Protein AF-A0AA39FEH6-F1 (afdb_monomer_lite)

Sequence (245 aa):
MMQEIKAVQLEDALMEGEGEMEVSDSEDEPQRKKSRSQADVDGENDRVQSLKEESDSLKCQLEAYKNEVDLLKSETKVEIDTKDKQIKMLQQKLKGIQEQLIQSQKQQAQDDQKIKELMIKLNTTKMEEPLMENEVITLDKDDDVNEEPRIPRTLNATSGYIQVTQKDAKLIGLIATFLHIHPFGASVDYVWSYLQKMEPGIRPNEVEALMQRFPQVFKQELSGIGANMERRWQFSGFNIYRTTH

pLDDT: mean 77.28, std 22.62, range [32.81, 98.5]

Foldseek 3Di:
DDDDDDDDDDPVVPPPDDDDDDDDDDDDDDDDPDPCPPVNVVVVVVVVVVVVVVVVVVVVVVVVVVVVVVVVVVVVVVVVVVVVVVVVVVVVVVVVVVVVVVVVVVVVVVVVVVVVVVVVVVVVVVVPDDDDDDDDDDDDDDDDDDDDDDDDPPPPPDPDPDDQDPVLVVLLVLLLVVQVVPPPAADLVVSVVSVCVVDPPDDSVNSVVSLVSCCQQKPWDFDDDDPPTDTGIHGRVPVPPPPDD

Radius of gyration: 41.16 Å; chains: 1; bounding box: 118×37×114 Å

Structure (mmCIF, N/CA/C/O backbone):
data_AF-A0AA39FEH6-F1
#
_entry.id   AF-A0AA39FEH6-F1
#
loop_
_atom_site.group_PDB
_atom_site.id
_atom_site.type_symbol
_atom_site.label_atom_id
_atom_site.label_alt_id
_atom_site.label_comp_id
_atom_site.label_asym_id
_atom_site.label_entity_id
_atom_site.label_seq_id
_atom_site.pdbx_PDB_ins_code
_atom_site.Cartn_x
_atom_site.Cartn_y
_atom_site.Cartn_z
_atom_site.occupancy
_atom_site.B_iso_or_equiv
_atom_site.auth_seq_id
_atom_site.auth_comp_id
_atom_site.auth_asym_id
_atom_site.auth_atom_id
_atom_site.pdbx_PDB_model_num
ATOM 1 N N . MET A 1 1 ? 28.177 -7.874 22.543 1.00 42.34 1 MET A N 1
ATOM 2 C CA . MET A 1 1 ? 28.988 -8.757 21.684 1.00 42.34 1 MET A CA 1
ATOM 3 C C . MET A 1 1 ? 28.064 -9.353 20.629 1.00 42.34 1 MET A C 1
ATOM 5 O O . MET A 1 1 ? 27.387 -10.319 20.929 1.00 42.34 1 MET A O 1
ATOM 9 N N . MET A 1 2 ? 27.959 -8.723 19.459 1.00 37.62 2 MET A N 1
ATOM 10 C CA . MET A 1 2 ? 27.650 -9.370 18.177 1.00 37.62 2 MET A CA 1
ATOM 11 C C . MET A 1 2 ? 28.072 -8.400 17.070 1.00 37.62 2 MET A C 1
ATOM 13 O O . MET A 1 2 ? 27.860 -7.197 17.185 1.00 37.62 2 MET A O 1
ATOM 17 N N . GLN A 1 3 ? 28.812 -8.945 16.111 1.00 41.22 3 GLN A N 1
ATOM 18 C CA . GLN A 1 3 ? 29.645 -8.263 15.127 1.00 41.22 3 GLN A CA 1
ATOM 19 C C . GLN A 1 3 ? 28.806 -7.706 13.972 1.00 41.22 3 GLN A C 1
ATOM 21 O O . GLN A 1 3 ? 27.978 -8.420 13.413 1.00 41.22 3 GLN A O 1
ATOM 26 N N . GLU A 1 4 ? 29.062 -6.456 13.587 1.00 48.94 4 GLU A N 1
ATOM 27 C CA . GLU A 1 4 ? 28.616 -5.901 12.307 1.00 48.94 4 GLU A CA 1
ATOM 28 C C . GLU A 1 4 ? 29.529 -6.415 11.186 1.00 48.94 4 GLU A C 1
ATOM 30 O O . GLU A 1 4 ? 30.759 -6.340 11.261 1.00 48.94 4 GLU A O 1
ATOM 35 N N . ILE A 1 5 ? 28.911 -6.978 10.150 1.00 50.97 5 ILE A N 1
ATOM 36 C CA . ILE A 1 5 ? 29.571 -7.526 8.967 1.00 50.97 5 ILE A CA 1
ATOM 37 C C . ILE A 1 5 ? 29.994 -6.355 8.068 1.00 50.97 5 ILE A C 1
ATOM 39 O O . ILE A 1 5 ? 29.156 -5.649 7.512 1.00 50.97 5 ILE A O 1
ATOM 43 N N . LYS A 1 6 ? 31.308 -6.151 7.919 1.00 52.19 6 LYS A N 1
ATOM 44 C CA . LYS A 1 6 ? 31.906 -5.261 6.912 1.00 52.19 6 LYS A CA 1
ATOM 45 C C . LYS A 1 6 ? 31.685 -5.851 5.517 1.00 52.19 6 LYS A C 1
ATOM 47 O O . LYS A 1 6 ? 32.330 -6.831 5.164 1.00 52.19 6 LYS A O 1
ATOM 52 N N . ALA A 1 7 ? 30.836 -5.218 4.717 1.00 51.94 7 ALA A N 1
ATOM 53 C CA . ALA A 1 7 ? 30.647 -5.531 3.302 1.00 51.94 7 ALA A CA 1
ATOM 54 C C . ALA A 1 7 ? 30.985 -4.308 2.427 1.00 51.94 7 ALA A C 1
ATOM 56 O O . ALA A 1 7 ? 30.113 -3.784 1.754 1.00 51.94 7 ALA A O 1
ATOM 57 N N . VAL A 1 8 ? 32.228 -3.803 2.489 1.00 51.81 8 VAL A N 1
ATOM 58 C CA . VAL A 1 8 ? 32.728 -2.696 1.629 1.00 51.81 8 VAL A CA 1
ATOM 59 C C . VAL A 1 8 ? 34.233 -2.871 1.347 1.00 51.81 8 VAL A C 1
ATOM 61 O O . VAL A 1 8 ? 35.013 -1.968 1.602 1.00 51.81 8 VAL A O 1
ATOM 64 N N . GLN A 1 9 ? 34.697 -4.055 0.924 1.00 47.41 9 GLN A N 1
ATOM 65 C CA . GLN A 1 9 ? 36.115 -4.258 0.531 1.00 47.41 9 GLN A CA 1
ATOM 66 C C . GLN A 1 9 ? 36.311 -5.330 -0.562 1.00 47.41 9 GLN A C 1
ATOM 68 O O . GLN A 1 9 ? 37.357 -5.969 -0.601 1.00 47.41 9 GLN A O 1
ATOM 73 N N . LEU A 1 10 ? 35.319 -5.575 -1.426 1.00 48.94 10 LEU A N 1
ATOM 74 C CA . LEU A 1 10 ? 35.451 -6.584 -2.495 1.00 48.94 10 LEU A CA 1
ATOM 75 C C . LEU A 1 10 ? 35.390 -6.006 -3.919 1.00 48.94 10 LEU A C 1
ATOM 77 O O . LEU A 1 10 ? 35.585 -6.748 -4.871 1.00 48.94 10 LEU A O 1
ATOM 81 N N . GLU A 1 11 ? 35.145 -4.704 -4.078 1.00 52.06 11 GLU A N 1
ATOM 82 C CA . GLU A 1 11 ? 34.997 -4.096 -5.410 1.00 52.06 11 GLU A CA 1
ATOM 83 C C . GLU A 1 11 ? 36.331 -3.573 -5.980 1.00 52.06 11 GLU A C 1
ATOM 85 O O . GLU A 1 11 ? 36.554 -3.663 -7.182 1.00 52.06 11 GLU A O 1
ATOM 90 N N . ASP A 1 12 ? 37.282 -3.166 -5.127 1.00 50.69 12 ASP A N 1
ATOM 91 C CA . ASP A 1 12 ? 38.590 -2.643 -5.570 1.00 50.69 12 ASP A CA 1
ATOM 92 C C . ASP A 1 12 ? 39.582 -3.724 -6.050 1.00 50.69 12 ASP A C 1
ATOM 94 O O . ASP A 1 12 ? 40.571 -3.403 -6.701 1.00 50.69 12 ASP A O 1
ATOM 98 N N . ALA A 1 13 ? 39.343 -5.010 -5.767 1.00 51.97 13 ALA A N 1
ATOM 99 C CA . ALA A 1 13 ? 40.281 -6.088 -6.114 1.00 51.97 13 ALA A CA 1
ATOM 100 C C . ALA A 1 13 ? 40.075 -6.681 -7.523 1.00 51.97 13 ALA A C 1
ATOM 102 O O . ALA A 1 13 ? 40.871 -7.510 -7.956 1.00 51.97 13 ALA A O 1
ATOM 103 N N . LEU A 1 14 ? 39.009 -6.293 -8.231 1.00 50.78 14 LEU A N 1
ATOM 104 C CA . LEU A 1 14 ? 38.640 -6.870 -9.532 1.00 50.78 14 LEU A CA 1
ATOM 105 C C . LEU A 1 14 ? 39.098 -6.036 -10.740 1.00 50.78 14 LEU A C 1
ATOM 107 O O . LEU A 1 14 ? 38.907 -6.475 -11.868 1.00 50.78 14 LEU A O 1
ATOM 111 N N . MET A 1 15 ? 39.715 -4.865 -10.537 1.00 50.56 15 MET A N 1
ATOM 112 C CA . MET A 1 15 ? 40.169 -3.994 -11.637 1.00 50.56 15 MET A CA 1
ATOM 113 C C . MET A 1 15 ? 41.677 -4.037 -11.938 1.00 50.56 15 MET A C 1
ATOM 115 O O . MET A 1 15 ? 42.117 -3.359 -12.862 1.00 50.56 15 MET A O 1
ATOM 119 N N . GLU A 1 16 ? 42.482 -4.827 -11.222 1.00 57.62 16 GLU A N 1
ATOM 120 C CA . GLU A 1 16 ? 43.953 -4.816 -11.376 1.00 57.62 16 GLU A CA 1
ATOM 121 C C . GLU A 1 16 ? 44.555 -5.960 -12.217 1.00 57.62 16 GLU A C 1
ATOM 123 O O . GLU A 1 16 ? 45.774 -6.108 -12.244 1.00 57.62 16 GLU A O 1
ATOM 128 N N . GLY A 1 17 ? 43.767 -6.770 -12.931 1.00 58.31 17 GLY A N 1
ATOM 129 C CA . GLY A 1 17 ? 44.281 -8.066 -13.392 1.00 58.31 17 GLY A CA 1
ATOM 130 C C . GLY A 1 17 ? 43.888 -8.565 -14.772 1.00 58.31 17 GLY A C 1
ATOM 131 O O . GLY A 1 17 ? 43.539 -9.732 -14.853 1.00 58.31 17 GLY A O 1
ATOM 132 N N . GLU A 1 18 ? 43.983 -7.780 -15.852 1.00 53.16 18 GLU A N 1
ATOM 133 C CA . GLU A 1 18 ? 44.080 -8.386 -17.196 1.00 53.16 18 GLU A CA 1
ATOM 134 C C . GLU A 1 18 ? 44.650 -7.424 -18.254 1.00 53.16 18 GLU A C 1
ATOM 136 O O . GLU A 1 18 ? 43.949 -6.622 -18.867 1.00 53.16 18 GLU A O 1
ATOM 141 N N . GLY A 1 19 ? 45.970 -7.503 -18.449 1.00 55.59 19 GLY A N 1
ATOM 142 C CA . GLY A 1 19 ? 46.739 -6.690 -19.395 1.00 55.59 19 GLY A CA 1
ATOM 143 C C . GLY A 1 19 ? 47.892 -7.457 -20.045 1.00 55.59 19 GLY A C 1
ATOM 144 O O . GLY A 1 19 ? 48.946 -6.877 -20.287 1.00 55.59 19 GLY A O 1
ATOM 145 N N . GLU A 1 20 ? 47.716 -8.751 -20.317 1.00 49.34 20 GLU A N 1
ATOM 146 C CA . GLU A 1 20 ? 48.714 -9.566 -21.019 1.00 49.34 20 GLU A CA 1
ATOM 147 C C . GLU A 1 20 ? 48.265 -9.797 -22.471 1.00 49.34 20 GLU A C 1
ATOM 149 O O . GLU A 1 20 ? 47.568 -10.756 -22.792 1.00 49.34 20 GLU A O 1
ATOM 154 N N . MET A 1 21 ? 48.621 -8.868 -23.366 1.00 56.09 21 MET A N 1
ATOM 155 C CA . MET A 1 21 ? 48.568 -9.112 -24.811 1.00 56.09 21 MET A CA 1
ATOM 156 C C . MET A 1 21 ? 49.856 -9.827 -25.223 1.00 56.09 21 MET A C 1
ATOM 158 O O . MET A 1 21 ? 50.911 -9.202 -25.333 1.00 56.09 21 MET A O 1
ATOM 162 N N . GLU A 1 22 ? 49.775 -11.136 -25.453 1.00 51.97 22 GLU A N 1
ATOM 163 C CA . GLU A 1 22 ? 50.865 -11.896 -26.063 1.00 51.97 22 GLU A CA 1
ATOM 164 C C . GLU A 1 22 ? 51.068 -11.430 -27.512 1.00 51.97 22 GLU A C 1
ATOM 166 O O . GLU A 1 22 ? 50.194 -11.554 -28.374 1.00 51.97 22 GLU A O 1
ATOM 171 N N . VAL A 1 23 ? 52.241 -10.858 -27.782 1.00 52.09 23 VAL A N 1
ATOM 172 C CA . VAL A 1 23 ? 52.715 -10.595 -29.140 1.00 52.09 23 VAL A CA 1
ATOM 173 C C . VAL A 1 23 ? 52.992 -11.940 -29.809 1.00 52.09 23 VAL A C 1
ATOM 175 O O . VAL A 1 23 ? 53.821 -12.714 -29.339 1.00 52.09 23 VAL A O 1
ATOM 178 N N . SER A 1 24 ? 52.287 -12.253 -30.895 1.00 61.41 24 SER A N 1
ATOM 179 C CA . SER A 1 24 ? 52.614 -13.441 -31.682 1.00 61.41 24 SER A CA 1
ATOM 180 C C . SER A 1 24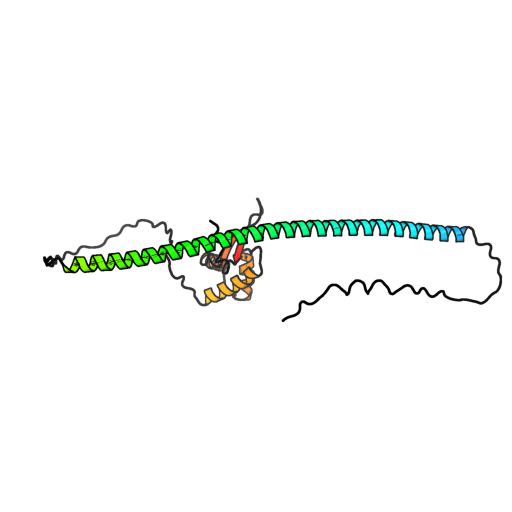 ? 53.958 -13.208 -32.371 1.00 61.41 24 SER A C 1
ATOM 182 O O . SER A 1 24 ? 54.058 -12.386 -33.282 1.00 61.41 24 SER A O 1
ATOM 184 N N . ASP A 1 25 ? 54.977 -13.934 -31.922 1.00 62.22 25 ASP A N 1
ATOM 185 C CA . ASP A 1 25 ? 56.268 -14.044 -32.590 1.00 62.22 25 ASP A CA 1
ATOM 186 C C . ASP A 1 25 ? 56.105 -14.861 -33.883 1.00 62.22 25 ASP A C 1
ATOM 188 O O . ASP A 1 25 ? 55.422 -15.889 -33.926 1.00 62.22 25 ASP A O 1
ATOM 192 N N . SER A 1 26 ? 56.665 -14.369 -34.979 1.00 52.06 26 SER A N 1
ATOM 193 C CA . SER A 1 26 ? 56.719 -15.073 -36.259 1.00 52.06 26 SER A CA 1
ATOM 194 C C . SER A 1 26 ? 57.985 -14.641 -36.983 1.00 52.06 26 SER A C 1
ATOM 196 O O . SER A 1 26 ? 57.958 -13.773 -37.855 1.00 52.06 26 SER A O 1
ATOM 198 N N . GLU A 1 27 ? 59.101 -15.260 -36.604 1.00 60.09 27 GLU A N 1
ATOM 199 C CA . GLU A 1 27 ? 60.343 -15.253 -37.372 1.00 60.09 27 GLU A CA 1
ATOM 200 C C . GLU A 1 27 ? 60.341 -16.400 -38.401 1.00 60.09 27 GLU A C 1
ATOM 202 O O . GLU A 1 27 ? 60.487 -17.562 -38.032 1.00 60.09 27 GLU A O 1
ATOM 207 N N . ASP A 1 28 ? 60.188 -16.067 -39.692 1.00 51.91 28 ASP A N 1
ATOM 208 C CA . ASP A 1 28 ? 60.945 -16.692 -40.796 1.00 51.91 28 ASP A CA 1
ATOM 209 C C . ASP A 1 28 ? 60.901 -15.790 -42.061 1.00 51.91 28 ASP A C 1
ATOM 211 O O . ASP A 1 28 ? 59.834 -15.416 -42.556 1.00 51.91 28 ASP A O 1
ATOM 215 N N . GLU A 1 29 ? 62.070 -15.384 -42.565 1.00 48.56 29 GLU A N 1
ATOM 216 C CA . GLU A 1 29 ? 62.301 -14.491 -43.729 1.00 48.56 29 GLU A CA 1
ATOM 217 C C . GLU A 1 29 ? 62.237 -15.280 -45.075 1.00 48.56 29 GLU A C 1
ATOM 219 O O . GLU A 1 29 ? 62.457 -16.490 -45.048 1.00 48.56 29 GLU A O 1
ATOM 224 N N . PRO A 1 30 ? 61.992 -14.687 -46.282 1.00 50.56 30 PRO A N 1
ATOM 225 C CA . PRO A 1 30 ? 62.790 -13.569 -46.804 1.00 50.56 30 PRO A CA 1
ATOM 226 C C . PRO A 1 30 ? 62.051 -12.492 -47.632 1.00 50.56 30 PRO A C 1
ATOM 228 O O . PRO A 1 30 ? 61.072 -12.724 -48.347 1.00 50.56 30 PRO A O 1
ATOM 231 N N . GLN A 1 31 ? 62.628 -11.290 -47.589 1.00 53.50 31 GLN A N 1
ATOM 232 C CA . GLN A 1 31 ? 62.510 -10.158 -48.517 1.00 53.50 31 GLN A CA 1
ATOM 233 C C . GLN A 1 31 ? 61.686 -10.378 -49.806 1.00 53.50 31 GLN A C 1
ATOM 235 O O . GLN A 1 31 ? 62.181 -10.814 -50.848 1.00 53.50 31 GLN A O 1
ATOM 240 N N . ARG A 1 32 ? 60.452 -9.866 -49.808 1.00 44.97 32 ARG A N 1
ATOM 241 C CA . ARG A 1 32 ? 59.844 -9.290 -51.014 1.00 44.97 32 ARG A CA 1
ATOM 242 C C . ARG A 1 32 ? 59.485 -7.845 -50.707 1.00 44.97 32 ARG A C 1
ATOM 244 O O . ARG A 1 32 ? 58.545 -7.589 -49.963 1.00 44.97 32 ARG A O 1
ATOM 251 N N . LYS A 1 33 ? 60.214 -6.894 -51.306 1.00 53.44 33 LYS A N 1
ATOM 252 C CA . LYS A 1 33 ? 59.795 -5.486 -51.403 1.00 53.44 33 LYS A CA 1
ATOM 253 C C . LYS A 1 33 ? 58.478 -5.420 -52.187 1.00 53.44 33 LYS A C 1
ATOM 255 O O . LYS A 1 33 ? 58.475 -5.173 -53.389 1.00 53.44 33 LYS A O 1
ATOM 260 N N . LYS A 1 34 ? 57.352 -5.673 -51.519 1.00 52.00 34 LYS A N 1
ATOM 261 C CA . LYS A 1 34 ? 56.041 -5.207 -51.961 1.00 52.00 34 LYS A CA 1
ATOM 262 C C . LYS A 1 34 ? 56.013 -3.717 -51.653 1.00 52.00 34 LYS A C 1
ATOM 264 O O . LYS A 1 34 ? 56.055 -3.327 -50.491 1.00 52.00 34 LYS A O 1
ATOM 269 N N . SER A 1 35 ? 55.986 -2.888 -52.690 1.00 54.84 35 SER A N 1
ATOM 270 C CA . SER A 1 35 ? 55.501 -1.517 -52.565 1.00 54.84 35 SER A CA 1
ATOM 271 C C . SER A 1 35 ? 54.139 -1.591 -51.879 1.00 54.84 35 SER A C 1
ATOM 273 O O . SER A 1 35 ? 53.203 -2.119 -52.480 1.00 54.84 35 SER A O 1
ATOM 275 N N . ARG A 1 36 ? 54.051 -1.167 -50.611 1.00 52.84 36 ARG A N 1
ATOM 276 C CA . ARG A 1 36 ? 52.780 -1.087 -49.888 1.00 52.84 36 ARG A CA 1
ATOM 277 C C . ARG A 1 36 ? 51.864 -0.221 -50.746 1.00 52.84 36 ARG A C 1
ATOM 279 O O . ARG A 1 36 ? 52.196 0.933 -51.021 1.00 52.84 36 ARG A O 1
ATOM 286 N N . SER A 1 37 ? 50.811 -0.821 -51.288 1.00 59.16 37 SER A N 1
ATOM 287 C CA . SER A 1 37 ? 49.866 -0.131 -52.157 1.00 59.16 37 SER A CA 1
ATOM 288 C C . SER A 1 37 ? 49.273 1.025 -51.365 1.00 59.16 37 SER A C 1
ATOM 290 O O . SER A 1 37 ? 48.945 0.854 -50.195 1.00 59.16 37 SER A O 1
ATOM 292 N N . GLN A 1 38 ? 49.081 2.185 -51.988 1.00 61.47 38 GLN A N 1
ATOM 293 C CA . GLN A 1 38 ? 48.409 3.320 -51.347 1.00 61.47 38 GLN A CA 1
ATOM 294 C C . GLN A 1 38 ? 47.013 2.937 -50.803 1.00 61.47 38 GLN A C 1
ATOM 296 O O . GLN A 1 38 ? 46.581 3.482 -49.797 1.00 61.47 38 GLN A O 1
ATOM 301 N N . ALA A 1 39 ? 46.386 1.909 -51.393 1.00 60.53 39 ALA A N 1
ATOM 302 C CA . ALA A 1 39 ? 45.143 1.288 -50.934 1.00 60.53 39 ALA A CA 1
ATOM 303 C C . ALA A 1 39 ? 45.234 0.549 -49.577 1.00 60.53 39 ALA A C 1
ATOM 305 O O . ALA A 1 39 ? 44.242 0.495 -48.858 1.00 60.53 39 ALA A O 1
ATOM 306 N N . ASP A 1 40 ? 46.396 -0.003 -49.199 1.00 62.12 40 ASP A N 1
ATOM 307 C CA . ASP A 1 40 ? 46.563 -0.703 -47.911 1.00 62.12 40 ASP A CA 1
ATOM 308 C C . ASP A 1 40 ? 46.725 0.281 -46.740 1.00 62.12 40 ASP A C 1
ATOM 310 O O . ASP A 1 40 ? 46.372 -0.035 -45.607 1.00 62.12 40 ASP A O 1
ATOM 314 N N . VAL A 1 41 ? 47.264 1.476 -47.010 1.00 66.69 41 VAL A N 1
ATOM 315 C CA . VAL A 1 41 ? 47.413 2.557 -46.019 1.00 66.69 41 VAL A CA 1
ATOM 316 C C . VAL A 1 41 ? 46.081 3.279 -45.799 1.00 66.69 41 VAL A C 1
ATOM 318 O O . VAL A 1 41 ? 45.756 3.622 -44.665 1.00 66.69 41 VAL A O 1
ATOM 321 N N . ASP A 1 42 ? 45.288 3.449 -46.860 1.00 70.12 42 ASP A N 1
ATOM 322 C CA . ASP A 1 42 ? 43.941 4.035 -46.790 1.00 70.12 42 ASP A CA 1
ATOM 323 C C . ASP A 1 42 ? 43.005 3.174 -45.923 1.00 70.12 42 ASP A C 1
ATOM 325 O O . ASP A 1 42 ? 42.350 3.674 -45.013 1.00 70.12 42 ASP A O 1
ATOM 329 N N . GLY A 1 43 ? 43.043 1.847 -46.107 1.00 80.50 43 GLY A N 1
ATOM 330 C CA . GLY A 1 43 ? 42.249 0.914 -45.302 1.00 80.50 43 GLY A CA 1
ATOM 331 C C . GLY A 1 43 ? 42.652 0.846 -43.822 1.00 80.50 43 GLY A C 1
ATOM 332 O O . GLY A 1 43 ? 41.806 0.577 -42.970 1.00 80.50 43 GLY A O 1
ATOM 333 N N . GLU A 1 44 ? 43.922 1.090 -43.479 1.00 85.44 44 GLU A N 1
ATOM 334 C CA . GLU A 1 44 ? 44.343 1.237 -42.076 1.00 85.44 44 GLU A CA 1
ATOM 335 C C . GLU A 1 44 ? 43.868 2.560 -41.476 1.00 85.44 44 GLU A C 1
ATOM 337 O O . GLU A 1 44 ? 43.408 2.581 -40.335 1.00 85.44 44 GLU A O 1
ATOM 342 N N . ASN A 1 45 ? 43.928 3.650 -42.240 1.00 84.50 45 ASN A N 1
ATOM 343 C CA . ASN A 1 45 ? 43.474 4.958 -41.788 1.00 84.50 45 ASN A CA 1
ATOM 344 C C . ASN A 1 45 ? 41.955 4.980 -41.530 1.00 84.50 45 ASN A C 1
ATOM 346 O O . ASN A 1 45 ? 41.522 5.496 -40.501 1.00 84.50 45 ASN A O 1
ATOM 350 N N . ASP A 1 46 ? 41.158 4.329 -42.384 1.00 89.62 46 ASP A N 1
ATOM 351 C CA . ASP A 1 46 ? 39.707 4.177 -42.197 1.00 89.62 46 ASP A CA 1
ATOM 352 C C . ASP A 1 46 ? 39.357 3.364 -40.943 1.00 89.62 46 ASP A C 1
ATOM 354 O O . ASP A 1 46 ? 38.415 3.686 -40.214 1.00 89.62 46 ASP A O 1
ATOM 358 N N . ARG A 1 47 ? 40.144 2.325 -40.639 1.00 91.81 47 ARG A N 1
ATOM 359 C CA . ARG A 1 47 ? 39.989 1.538 -39.405 1.00 91.81 47 ARG A CA 1
ATOM 360 C C . ARG A 1 47 ? 40.328 2.362 -38.169 1.00 91.81 47 ARG A C 1
ATOM 362 O O . ARG A 1 47 ? 39.581 2.329 -37.197 1.00 91.81 47 ARG A O 1
ATOM 369 N N . VAL A 1 48 ? 41.426 3.115 -38.207 1.00 92.69 48 VAL A N 1
ATOM 370 C CA . VAL A 1 48 ? 41.832 4.004 -37.106 1.00 92.69 48 VAL A CA 1
ATOM 371 C C . VAL A 1 48 ? 40.786 5.094 -36.872 1.00 92.69 48 VAL A C 1
ATOM 373 O O . VAL A 1 48 ? 40.449 5.380 -35.724 1.00 92.69 48 VAL A O 1
ATOM 376 N N . GLN A 1 49 ? 40.232 5.670 -37.939 1.00 93.12 49 GLN A N 1
ATOM 377 C CA . GLN A 1 49 ? 39.175 6.672 -37.851 1.00 93.12 49 GLN A CA 1
ATOM 378 C C . GLN A 1 49 ? 37.886 6.083 -37.257 1.00 93.12 49 GLN A C 1
ATOM 380 O O . GLN A 1 49 ? 37.314 6.677 -36.347 1.00 93.12 49 GLN A O 1
ATOM 385 N N . SER A 1 50 ? 37.493 4.881 -37.685 1.00 94.75 50 SER A N 1
ATOM 386 C CA . SER A 1 50 ? 36.323 4.172 -37.143 1.00 94.75 50 SER A CA 1
ATOM 387 C C . SER A 1 50 ? 36.473 3.871 -35.646 1.00 94.75 50 SER A C 1
ATOM 389 O O . SER A 1 50 ? 35.568 4.141 -34.862 1.00 94.75 50 SER A O 1
ATOM 391 N N . LEU A 1 51 ? 37.646 3.385 -35.224 1.00 95.25 51 LEU A N 1
ATOM 392 C CA . LEU A 1 51 ? 37.949 3.131 -33.809 1.00 95.25 51 LEU A CA 1
ATOM 393 C C . LEU A 1 51 ? 37.954 4.417 -32.975 1.00 95.25 51 LEU A C 1
ATOM 395 O O . LEU A 1 51 ? 37.575 4.412 -31.805 1.00 95.25 51 LEU A O 1
ATOM 399 N N . LYS A 1 52 ? 38.388 5.535 -33.562 1.00 96.38 52 LYS A N 1
ATOM 400 C CA . LYS A 1 52 ? 38.366 6.838 -32.896 1.00 96.38 52 LYS A CA 1
ATOM 401 C C . LYS A 1 52 ? 36.937 7.336 -32.688 1.00 96.38 52 LYS A C 1
ATOM 403 O O . LYS A 1 52 ? 36.622 7.810 -31.600 1.00 96.38 52 LYS A O 1
ATOM 408 N N . GLU A 1 53 ? 36.081 7.197 -33.694 1.00 96.12 53 GLU A N 1
ATOM 409 C CA . GLU A 1 53 ? 34.658 7.538 -33.599 1.00 96.12 53 GLU A CA 1
ATOM 410 C C . GLU A 1 53 ? 33.933 6.660 -32.575 1.00 96.12 53 GLU A C 1
ATOM 412 O O . GLU A 1 53 ? 33.161 7.173 -31.765 1.00 96.12 53 GLU A O 1
ATOM 417 N N . GLU A 1 54 ? 34.239 5.362 -32.538 1.00 95.75 54 GLU A N 1
ATOM 418 C CA . GLU A 1 54 ? 33.740 4.450 -31.507 1.00 95.75 54 GLU A CA 1
ATOM 419 C C . GLU A 1 54 ? 34.232 4.860 -30.111 1.00 95.75 54 GLU A C 1
ATOM 421 O O . GLU A 1 54 ? 33.437 4.953 -29.179 1.00 95.75 54 GLU A O 1
ATOM 426 N N . SER A 1 55 ? 35.515 5.201 -29.962 1.00 95.94 55 SER A N 1
ATOM 427 C CA . SER A 1 55 ? 36.068 5.686 -28.692 1.00 95.94 55 SER A CA 1
ATOM 428 C C . SER A 1 55 ? 35.380 6.964 -28.212 1.00 95.94 55 SER A C 1
ATOM 430 O O . SER A 1 55 ? 35.059 7.087 -27.029 1.00 95.94 55 SER A O 1
ATOM 432 N N . ASP A 1 56 ? 35.127 7.916 -29.109 1.00 98.06 56 ASP A N 1
ATOM 433 C CA . ASP A 1 56 ? 34.438 9.157 -28.765 1.00 98.06 56 ASP A CA 1
ATOM 434 C C . ASP A 1 56 ? 32.954 8.908 -28.444 1.00 98.06 56 ASP A C 1
ATOM 436 O O . ASP A 1 56 ? 32.434 9.479 -27.483 1.00 98.06 56 ASP A O 1
ATOM 440 N N . SER A 1 57 ? 32.297 7.980 -29.148 1.00 98.06 57 SER A N 1
ATOM 441 C CA . SER A 1 57 ? 30.937 7.529 -28.828 1.00 98.06 57 SER A CA 1
ATOM 442 C C . SER A 1 57 ? 30.855 6.898 -27.434 1.00 98.06 57 SER A C 1
ATOM 444 O O . SER A 1 57 ? 30.005 7.285 -26.628 1.00 98.06 57 SER A O 1
ATOM 446 N N . LEU A 1 58 ? 31.789 6.003 -27.104 1.00 98.06 58 LEU A N 1
ATOM 447 C CA . LEU A 1 58 ? 31.871 5.360 -25.793 1.00 98.06 58 LEU A CA 1
ATOM 448 C C . LEU A 1 58 ? 32.130 6.377 -24.675 1.00 98.06 58 LEU A C 1
ATOM 450 O O . LEU A 1 58 ? 31.511 6.285 -23.616 1.00 98.06 58 LEU A O 1
ATOM 454 N N . LYS A 1 59 ? 32.977 7.393 -24.898 1.00 98.00 59 LYS A N 1
ATOM 455 C CA . LYS A 1 59 ? 33.177 8.487 -23.927 1.00 98.00 59 LYS A CA 1
ATOM 456 C C . LYS A 1 59 ? 31.886 9.259 -23.674 1.00 98.00 59 LYS A C 1
ATOM 458 O O . LYS A 1 59 ? 31.557 9.522 -22.519 1.00 98.00 59 LYS A O 1
ATOM 463 N N . CYS A 1 60 ? 31.146 9.605 -24.728 1.00 98.25 60 CYS A N 1
ATOM 464 C CA . CYS A 1 60 ? 29.854 10.274 -24.587 1.00 98.25 60 CYS A CA 1
ATOM 465 C C . CYS A 1 60 ? 28.852 9.412 -23.810 1.00 98.25 60 CYS A C 1
ATOM 467 O O . CYS A 1 60 ? 28.140 9.928 -22.950 1.00 98.25 60 CYS A O 1
ATOM 469 N N . GLN A 1 61 ? 28.820 8.105 -24.075 1.00 98.25 61 GLN A N 1
ATOM 470 C CA . GLN A 1 61 ? 27.938 7.178 -23.374 1.00 98.25 61 GLN A CA 1
ATOM 471 C C . GLN A 1 61 ? 28.309 7.037 -21.890 1.00 98.25 61 GLN A C 1
ATOM 473 O O . GLN A 1 61 ? 27.428 7.074 -21.033 1.00 98.25 61 GLN A O 1
ATOM 478 N N . LEU A 1 62 ? 29.600 6.935 -21.568 1.00 98.12 62 LEU A N 1
ATOM 479 C CA . LEU A 1 62 ? 30.073 6.890 -20.183 1.00 98.12 62 LEU A CA 1
ATOM 480 C C . LEU A 1 62 ? 29.721 8.167 -19.415 1.00 98.12 62 LEU A C 1
ATOM 482 O O . LEU A 1 62 ? 29.265 8.083 -18.277 1.00 98.12 62 LEU A O 1
ATOM 486 N N . GLU A 1 63 ? 29.880 9.339 -20.031 1.00 98.25 63 GLU A N 1
ATOM 487 C CA . GLU A 1 63 ? 29.505 10.605 -19.395 1.00 98.25 63 GLU A CA 1
ATOM 488 C C . GLU A 1 63 ? 27.985 10.702 -19.182 1.00 98.25 63 GLU A C 1
ATOM 490 O O . GLU A 1 63 ? 27.535 11.195 -18.148 1.00 98.25 63 GLU A O 1
ATOM 495 N N . ALA A 1 64 ? 27.178 10.173 -20.108 1.00 98.50 64 ALA A N 1
ATOM 496 C CA . ALA A 1 64 ? 25.731 10.082 -19.931 1.00 98.50 64 ALA A CA 1
ATOM 497 C C . ALA A 1 64 ? 25.355 9.189 -18.735 1.00 98.50 64 ALA A C 1
ATOM 499 O O . ALA A 1 64 ? 24.588 9.625 -17.877 1.00 98.50 64 ALA A O 1
ATOM 500 N N . TYR A 1 65 ? 25.945 7.993 -18.624 1.00 98.44 65 TYR A N 1
ATOM 501 C CA . TYR A 1 65 ? 25.700 7.102 -17.485 1.00 98.44 65 TYR A CA 1
ATOM 502 C C . TYR A 1 65 ? 26.175 7.694 -16.164 1.00 98.44 65 TYR A C 1
ATOM 504 O O . TYR A 1 65 ? 25.493 7.573 -15.150 1.00 98.44 65 TYR A O 1
ATOM 512 N N . LYS A 1 66 ? 27.321 8.374 -16.159 1.00 98.50 66 LYS A N 1
ATOM 513 C CA . LYS A 1 66 ? 27.818 9.071 -14.974 1.00 98.50 66 LYS A CA 1
ATOM 514 C C . LYS A 1 66 ? 26.829 10.140 -14.499 1.00 98.50 66 LYS A C 1
ATOM 516 O O . LYS A 1 66 ? 26.500 10.172 -13.316 1.00 98.50 66 LYS A O 1
ATOM 521 N N . ASN A 1 67 ? 26.300 10.948 -15.418 1.00 98.12 67 ASN A N 1
ATOM 522 C CA . ASN A 1 67 ? 25.288 11.956 -15.103 1.00 98.12 67 ASN A CA 1
ATOM 523 C C . ASN A 1 67 ? 23.983 11.335 -14.588 1.00 98.12 67 ASN A C 1
ATOM 525 O O . ASN A 1 67 ? 23.398 11.847 -13.636 1.00 98.12 67 ASN A O 1
ATOM 529 N N . GLU A 1 68 ? 23.533 10.228 -15.182 1.00 98.00 68 GLU A N 1
ATOM 530 C CA . GLU A 1 68 ? 22.343 9.501 -14.726 1.00 98.00 68 GLU A CA 1
ATOM 531 C C . GLU A 1 68 ? 22.533 8.946 -13.307 1.00 98.00 68 GLU A C 1
ATOM 533 O O . GLU A 1 68 ? 21.668 9.114 -12.448 1.00 98.00 68 GLU A O 1
ATOM 538 N N . VAL A 1 69 ? 23.698 8.363 -13.018 1.00 98.25 69 VAL A N 1
ATOM 539 C CA . VAL A 1 69 ? 24.047 7.878 -11.676 1.00 98.25 69 VAL A CA 1
ATOM 540 C C . VAL A 1 69 ? 24.078 9.020 -10.663 1.00 98.25 69 VAL A C 1
ATOM 542 O O . VAL A 1 69 ? 23.554 8.873 -9.556 1.00 98.25 69 VAL A O 1
ATOM 545 N N . ASP A 1 70 ? 24.678 10.156 -11.010 1.00 97.94 70 ASP A N 1
ATOM 546 C CA . ASP A 1 70 ? 24.744 11.315 -10.119 1.00 97.94 70 ASP A CA 1
ATOM 547 C C . ASP A 1 70 ? 23.352 11.910 -9.864 1.00 97.94 70 ASP A C 1
ATOM 549 O O . ASP A 1 70 ? 23.032 12.266 -8.722 1.00 97.94 70 ASP A O 1
ATOM 553 N N . LEU A 1 71 ? 22.485 11.928 -10.881 1.00 98.19 71 LEU A N 1
ATOM 554 C CA . LEU A 1 71 ? 21.084 12.312 -10.736 1.00 98.19 71 LEU A CA 1
ATOM 555 C C . LEU A 1 71 ? 20.357 11.370 -9.769 1.00 98.19 71 LEU A C 1
ATOM 557 O O . LEU A 1 71 ? 19.815 11.844 -8.770 1.00 98.19 71 LEU A O 1
ATOM 561 N N . LEU A 1 72 ? 20.431 10.054 -9.981 1.00 98.12 72 LEU A N 1
ATOM 562 C CA . LEU A 1 72 ? 19.802 9.050 -9.113 1.00 98.12 72 LEU A CA 1
ATOM 563 C C . LEU A 1 72 ? 20.301 9.132 -7.665 1.00 98.12 72 LEU A C 1
ATOM 565 O O . LEU A 1 72 ? 19.510 9.043 -6.722 1.00 98.12 72 LEU A O 1
ATOM 569 N N . LYS A 1 73 ? 21.606 9.349 -7.458 1.00 98.31 73 LYS A N 1
ATOM 570 C CA . LYS A 1 73 ? 22.181 9.573 -6.122 1.00 98.31 73 LYS A CA 1
ATOM 571 C C . LYS A 1 73 ? 21.599 10.822 -5.468 1.00 98.31 73 LYS A C 1
ATOM 573 O O . LYS A 1 73 ? 21.285 10.798 -4.277 1.00 98.31 73 LYS A O 1
ATOM 578 N N . SER A 1 74 ? 21.459 11.908 -6.227 1.00 97.94 74 SER A N 1
ATOM 579 C CA . SER A 1 74 ? 20.900 13.163 -5.723 1.00 97.94 74 SER A CA 1
ATOM 580 C C . SER A 1 74 ? 19.418 13.028 -5.354 1.00 97.94 74 SER A C 1
ATOM 582 O O . SER A 1 74 ? 19.028 13.451 -4.265 1.00 97.94 74 SER A O 1
ATOM 584 N N . GLU A 1 75 ? 18.619 12.356 -6.185 1.00 97.31 75 GLU A N 1
ATOM 585 C CA . GLU A 1 75 ? 17.199 12.090 -5.934 1.00 97.31 75 GLU A CA 1
ATOM 586 C C . GLU A 1 75 ? 17.016 11.192 -4.711 1.00 97.31 75 GLU A C 1
ATOM 588 O O . GLU A 1 75 ? 16.264 11.537 -3.797 1.00 97.31 75 GLU A O 1
ATOM 593 N N . THR A 1 76 ? 17.783 10.100 -4.633 1.00 97.25 76 THR A N 1
ATOM 594 C CA . THR A 1 76 ? 17.774 9.184 -3.484 1.00 97.25 76 THR A CA 1
ATOM 595 C C . THR A 1 76 ? 18.115 9.924 -2.193 1.00 97.25 76 THR A C 1
ATOM 597 O O . THR A 1 76 ? 17.454 9.746 -1.171 1.00 97.25 76 THR A O 1
ATOM 600 N N . LYS A 1 77 ? 19.123 10.804 -2.221 1.00 98.12 77 LYS A N 1
ATOM 601 C CA . LYS A 1 77 ? 19.505 11.611 -1.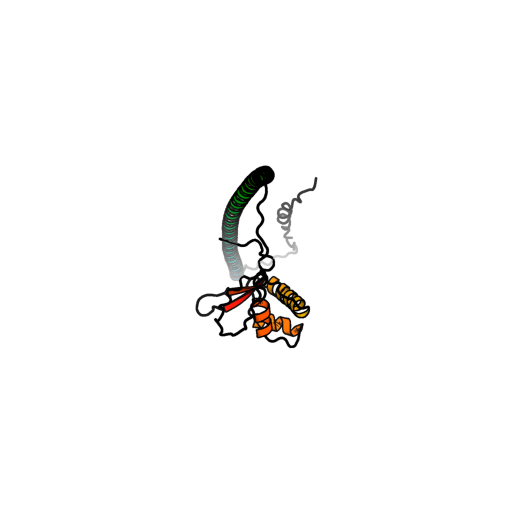058 1.00 98.12 77 LYS A CA 1
ATOM 602 C C . LYS A 1 77 ? 18.378 12.548 -0.618 1.00 98.12 77 LYS A C 1
ATOM 604 O O . LYS A 1 77 ? 18.086 12.626 0.573 1.00 98.12 77 LYS A O 1
ATOM 609 N N . VAL A 1 78 ? 17.726 13.232 -1.559 1.00 97.94 78 VAL A N 1
ATOM 610 C CA . VAL A 1 78 ? 16.584 14.114 -1.266 1.00 97.94 78 VAL A CA 1
ATOM 611 C C . VAL A 1 78 ? 15.403 13.323 -0.699 1.00 97.94 78 VAL A C 1
ATOM 613 O O . VAL A 1 78 ? 14.734 13.793 0.229 1.00 97.94 78 VAL A O 1
ATOM 616 N N . GLU A 1 79 ? 15.150 12.117 -1.210 1.00 98.00 79 GLU A N 1
ATOM 617 C CA . GLU A 1 79 ? 14.112 11.237 -0.680 1.00 98.00 79 GLU A CA 1
ATOM 618 C C . GLU A 1 79 ? 14.429 10.812 0.759 1.00 98.00 79 GLU A C 1
ATOM 620 O O . GLU A 1 79 ? 13.572 10.967 1.633 1.00 98.00 79 GLU A O 1
ATOM 625 N N . ILE A 1 80 ? 15.660 10.369 1.035 1.00 98.19 80 ILE A N 1
ATOM 626 C CA . ILE A 1 80 ? 16.118 10.014 2.387 1.00 98.19 80 ILE A CA 1
ATOM 627 C C . ILE A 1 80 ? 15.945 11.200 3.340 1.00 98.19 80 ILE A C 1
ATOM 629 O O . ILE A 1 80 ? 15.290 11.054 4.371 1.00 98.19 80 ILE A O 1
ATOM 633 N N . ASP A 1 81 ? 16.426 12.392 2.976 1.00 98.19 81 ASP A N 1
ATOM 634 C CA . ASP A 1 81 ? 16.307 13.598 3.807 1.00 98.19 81 ASP A CA 1
ATOM 635 C C . ASP A 1 81 ? 14.838 13.956 4.098 1.00 98.19 81 ASP A C 1
ATOM 637 O O . ASP A 1 81 ? 14.487 14.441 5.182 1.00 98.19 81 ASP A O 1
ATOM 641 N N . THR A 1 82 ? 13.950 13.717 3.132 1.00 97.62 82 THR A N 1
ATOM 642 C CA . THR A 1 82 ? 12.509 13.944 3.281 1.00 97.62 82 THR A CA 1
ATOM 643 C C . THR A 1 82 ? 11.883 12.925 4.229 1.00 97.62 82 THR A C 1
ATOM 645 O O . THR A 1 82 ? 11.121 13.306 5.126 1.00 97.62 82 THR A O 1
ATOM 648 N N . LYS A 1 83 ? 12.217 11.639 4.078 1.00 96.94 83 LYS A N 1
ATOM 649 C CA . LYS A 1 83 ? 11.755 10.564 4.968 1.00 96.94 83 LYS A CA 1
ATOM 650 C C . LYS A 1 83 ? 12.260 10.782 6.394 1.00 96.94 83 LYS A C 1
ATOM 652 O O . LYS A 1 83 ? 11.471 10.678 7.329 1.00 96.94 83 LYS A O 1
ATOM 657 N N . ASP A 1 84 ? 13.508 11.205 6.565 1.00 98.25 84 ASP A N 1
ATOM 658 C CA . ASP A 1 84 ? 14.099 11.531 7.864 1.00 98.25 84 ASP A CA 1
ATOM 659 C C . ASP A 1 84 ? 13.358 12.667 8.576 1.00 98.25 84 ASP A C 1
ATOM 661 O O . ASP A 1 84 ? 13.074 12.585 9.775 1.00 98.25 84 ASP A O 1
ATOM 665 N N . LYS A 1 85 ? 12.980 13.726 7.849 1.00 98.12 85 LYS A N 1
ATOM 666 C CA . LYS A 1 85 ? 12.149 14.810 8.402 1.00 98.12 85 LYS A CA 1
ATOM 667 C C . LYS A 1 85 ? 10.775 14.304 8.844 1.00 98.12 85 LYS A C 1
ATOM 669 O O . LYS A 1 85 ? 10.312 14.675 9.924 1.00 98.12 85 LYS A O 1
ATOM 674 N N . GLN A 1 86 ? 10.133 13.451 8.043 1.00 98.12 86 GLN A N 1
ATOM 675 C CA . GLN A 1 86 ? 8.842 12.850 8.398 1.00 98.12 86 GLN A CA 1
ATOM 676 C C . GLN A 1 86 ? 8.957 11.978 9.654 1.00 98.12 86 GLN A C 1
ATOM 678 O O . GLN A 1 86 ? 8.140 12.113 10.566 1.00 98.12 86 GLN A O 1
ATOM 683 N N . ILE A 1 87 ? 9.998 11.145 9.743 1.00 98.25 87 ILE A N 1
ATOM 684 C CA . ILE A 1 87 ? 10.273 10.301 10.912 1.00 98.25 87 ILE A CA 1
ATOM 685 C C . ILE A 1 87 ? 10.466 11.163 12.161 1.00 98.25 87 ILE A C 1
ATOM 687 O O . ILE A 1 87 ? 9.817 10.909 13.174 1.00 98.25 87 ILE A O 1
ATOM 691 N N . LYS A 1 88 ? 11.278 12.224 12.090 1.00 98.31 88 LYS A N 1
ATOM 692 C CA . LYS A 1 88 ? 11.499 13.143 13.222 1.00 98.31 88 LYS A CA 1
ATOM 693 C C . LYS A 1 88 ? 10.203 13.806 13.693 1.00 98.31 88 LYS A C 1
ATOM 695 O O . LYS A 1 88 ? 9.949 13.866 14.896 1.00 98.31 88 LYS A O 1
ATOM 700 N N . MET A 1 89 ? 9.347 14.254 12.771 1.00 98.19 89 MET A N 1
ATOM 701 C CA . MET A 1 89 ? 8.045 14.831 13.127 1.00 98.19 89 MET A CA 1
ATOM 702 C C . MET A 1 89 ? 7.134 13.800 13.809 1.00 98.19 89 MET A C 1
ATOM 704 O O . MET A 1 89 ? 6.484 14.113 14.808 1.00 98.19 89 MET A O 1
ATOM 708 N N . LEU A 1 90 ? 7.080 12.570 13.292 1.00 98.00 90 LEU A N 1
ATOM 709 C CA . LEU A 1 90 ? 6.285 11.494 13.886 1.00 98.00 90 LEU A CA 1
ATOM 710 C C . LEU A 1 90 ? 6.796 11.115 15.279 1.00 98.00 90 LEU A C 1
ATOM 712 O O . LEU A 1 90 ? 5.990 10.976 16.195 1.00 98.00 90 LEU A O 1
ATOM 716 N N . GLN A 1 91 ? 8.113 11.024 15.469 1.00 98.06 91 GLN A N 1
ATOM 717 C CA . GLN A 1 91 ? 8.731 10.792 16.777 1.00 98.06 91 GLN A CA 1
ATOM 718 C C . GLN A 1 91 ? 8.366 11.894 17.781 1.00 98.06 91 GLN A C 1
ATOM 720 O O . GLN A 1 91 ? 8.025 11.595 18.925 1.00 98.06 91 GLN A O 1
ATOM 725 N N . GLN A 1 92 ? 8.372 13.163 17.356 1.00 97.88 92 GLN A N 1
ATOM 726 C CA . GLN A 1 92 ? 7.966 14.283 18.206 1.00 97.88 92 GLN A CA 1
ATOM 727 C C . GLN A 1 92 ? 6.478 14.211 18.585 1.00 97.88 92 GLN A C 1
ATOM 729 O O . GLN A 1 92 ? 6.139 14.396 19.754 1.00 97.88 92 GLN A O 1
ATOM 734 N N . LYS A 1 93 ? 5.591 13.896 17.629 1.00 96.94 93 LYS A N 1
ATOM 735 C CA . LYS A 1 93 ? 4.157 13.692 17.900 1.00 96.94 93 LYS A CA 1
ATOM 736 C C . LYS A 1 93 ? 3.923 12.530 18.866 1.00 96.94 93 LYS A C 1
ATOM 738 O O . LYS A 1 93 ? 3.152 12.679 19.809 1.00 96.94 93 LYS A O 1
ATOM 743 N N . LEU A 1 94 ? 4.612 11.406 18.663 1.00 97.69 94 LEU A N 1
ATOM 744 C CA . LEU A 1 94 ? 4.520 10.231 19.530 1.00 97.69 94 LEU A CA 1
ATOM 745 C C . LEU A 1 94 ? 4.935 10.567 20.966 1.00 97.69 94 LEU A C 1
ATOM 747 O O . LEU A 1 94 ? 4.210 10.237 21.902 1.00 97.69 94 LEU A O 1
ATOM 751 N N . LYS A 1 95 ? 6.054 11.283 21.136 1.00 97.56 95 LYS A N 1
ATOM 752 C CA . LYS A 1 95 ? 6.513 11.745 22.450 1.00 97.56 95 LYS A CA 1
ATOM 753 C C . LYS A 1 95 ? 5.482 12.658 23.124 1.00 97.56 95 LYS A C 1
ATOM 755 O O . LYS A 1 95 ? 5.179 12.456 24.295 1.00 97.56 95 LYS A O 1
ATOM 760 N N . GLY A 1 96 ? 4.897 13.601 22.383 1.00 97.88 96 GLY A N 1
ATOM 761 C CA . GLY A 1 96 ? 3.861 14.496 22.909 1.00 97.88 96 GLY A CA 1
ATOM 762 C C . GLY A 1 96 ? 2.598 13.759 23.367 1.00 97.88 96 GLY A C 1
ATOM 763 O O . GLY A 1 96 ? 2.082 14.030 24.449 1.00 97.88 96 GLY A O 1
ATOM 764 N N . ILE A 1 97 ? 2.129 12.779 22.589 1.00 97.88 97 ILE A N 1
ATOM 765 C CA . ILE A 1 97 ? 0.979 11.940 22.967 1.00 97.88 97 ILE A CA 1
ATOM 766 C C . ILE A 1 97 ? 1.298 11.114 24.218 1.00 97.88 97 ILE A C 1
ATOM 768 O O . ILE A 1 97 ? 0.470 11.018 25.122 1.00 97.88 97 ILE A O 1
ATOM 772 N N . GLN A 1 98 ? 2.498 10.538 24.302 1.00 97.12 98 GLN A N 1
ATOM 773 C CA . GLN A 1 98 ? 2.922 9.764 25.466 1.00 97.12 98 GLN A CA 1
ATOM 774 C C . GLN A 1 98 ? 2.974 10.625 26.739 1.00 97.12 98 GLN A C 1
ATOM 776 O O . GLN A 1 98 ? 2.512 10.187 27.792 1.00 97.12 98 GLN A O 1
ATOM 781 N N . GLU A 1 99 ? 3.473 11.861 26.648 1.00 97.19 99 GLU A N 1
ATOM 782 C CA . GLU A 1 99 ? 3.473 12.820 27.760 1.00 97.19 99 GLU A CA 1
ATOM 783 C C . GLU A 1 99 ? 2.046 13.192 28.198 1.00 97.19 99 GLU A C 1
ATOM 785 O O . GLU A 1 99 ? 1.747 13.172 29.395 1.00 97.19 99 GLU A O 1
ATOM 790 N N . GLN A 1 100 ? 1.138 13.454 27.249 1.00 97.38 100 GLN A N 1
ATOM 791 C CA . GLN A 1 100 ? -0.276 13.711 27.551 1.00 97.38 100 GLN A CA 1
ATOM 792 C C . GLN A 1 100 ? -0.952 12.516 28.233 1.00 97.38 100 GLN A C 1
ATOM 794 O O . GLN A 1 100 ? -1.699 12.704 29.194 1.00 97.38 100 GLN A O 1
ATOM 799 N N . LEU A 1 101 ? -0.672 11.291 27.778 1.00 97.12 101 LEU A N 1
ATOM 800 C CA . LEU A 1 101 ? -1.223 10.072 28.366 1.00 97.12 101 LEU A CA 1
ATOM 801 C C . LEU A 1 101 ? -0.765 9.894 29.819 1.00 97.12 101 LEU A C 1
ATOM 803 O O . LEU A 1 101 ? -1.592 9.641 30.694 1.00 97.12 101 LEU A O 1
ATOM 807 N N . ILE A 1 102 ? 0.531 10.073 30.091 1.00 97.00 102 ILE A N 1
ATOM 808 C CA . ILE A 1 102 ? 1.090 9.988 31.450 1.00 97.00 102 ILE A CA 1
ATOM 809 C C . ILE A 1 102 ? 0.451 11.045 32.361 1.00 97.00 102 ILE A C 1
ATOM 811 O O . ILE A 1 102 ? 0.064 10.744 33.492 1.00 97.00 102 ILE A O 1
ATOM 815 N N . GLN A 1 103 ? 0.294 12.276 31.870 1.00 96.69 103 GLN A N 1
ATOM 816 C CA . GLN A 1 103 ? -0.336 13.351 32.633 1.00 96.69 103 GLN A CA 1
ATOM 817 C C . GLN A 1 103 ? -1.821 13.068 32.915 1.00 96.69 103 GLN A C 1
ATOM 819 O O . GLN A 1 103 ? -2.285 13.298 34.032 1.00 96.69 103 GLN A O 1
ATOM 824 N N . SER A 1 104 ? -2.557 12.531 31.938 1.00 96.44 104 SER A N 1
ATOM 825 C CA . SER A 1 104 ? -3.964 12.144 32.095 1.00 96.44 104 SER A CA 1
ATOM 826 C C . SER A 1 104 ? -4.135 11.011 33.109 1.00 96.44 104 SER A C 1
ATOM 828 O O . SER A 1 104 ? -4.980 11.122 33.995 1.00 96.44 104 SER A O 1
ATOM 830 N N . GLN A 1 105 ? -3.283 9.981 33.064 1.00 95.62 105 GLN A N 1
ATOM 831 C CA . GLN A 1 105 ? -3.291 8.893 34.049 1.00 95.62 105 GLN A CA 1
ATOM 832 C C . GLN A 1 105 ? -3.023 9.400 35.470 1.00 95.62 105 GLN A C 1
ATOM 834 O O . GLN A 1 105 ? -3.691 8.986 36.417 1.00 95.62 105 GLN A O 1
ATOM 839 N N . LYS A 1 106 ? -2.073 10.329 35.632 1.00 95.69 106 LYS A N 1
ATOM 840 C CA . LYS A 1 106 ? -1.786 10.947 36.933 1.00 95.69 106 LYS A CA 1
ATOM 841 C C . LYS A 1 106 ? -2.988 11.728 37.466 1.00 95.69 106 LYS A C 1
ATOM 843 O O . LYS A 1 106 ? -3.288 11.625 38.653 1.00 95.69 106 LYS A O 1
ATOM 848 N N . GLN A 1 107 ? -3.660 12.497 36.609 1.00 95.38 107 GLN A N 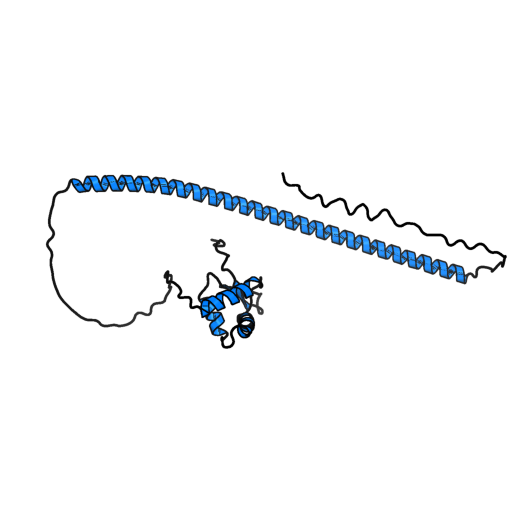1
ATOM 849 C CA . GLN A 1 107 ? -4.849 13.258 36.992 1.00 95.38 107 GLN A CA 1
ATOM 850 C C . GLN A 1 107 ? -5.998 12.325 37.392 1.00 95.38 107 GLN A C 1
ATOM 852 O O . GLN A 1 107 ? -6.580 12.496 38.459 1.00 95.38 107 GLN A O 1
ATOM 857 N N . GLN A 1 108 ? -6.247 11.282 36.598 1.00 94.38 108 GLN A N 1
ATOM 858 C CA . GLN A 1 108 ? -7.267 10.278 36.888 1.00 94.38 108 GLN A CA 1
ATOM 859 C C . GLN A 1 108 ? -7.031 9.596 38.242 1.00 94.38 108 GLN A C 1
ATOM 861 O O . GLN A 1 108 ? -7.954 9.487 39.040 1.00 94.38 108 GLN A O 1
ATOM 866 N N . ALA A 1 109 ? -5.786 9.229 38.560 1.00 95.38 109 ALA A N 1
ATOM 867 C CA . ALA A 1 109 ? -5.454 8.637 39.855 1.00 95.38 109 ALA A CA 1
ATOM 868 C C . ALA A 1 109 ? -5.726 9.583 41.043 1.00 95.38 109 ALA A C 1
ATOM 870 O O . ALA A 1 109 ? -6.124 9.127 42.116 1.00 95.38 109 ALA A O 1
ATOM 871 N N . GLN A 1 110 ? -5.519 10.895 40.874 1.00 94.62 110 GLN A N 1
ATOM 872 C CA . GLN A 1 110 ? -5.853 11.888 41.902 1.00 94.62 110 GLN A CA 1
ATOM 873 C C . GLN A 1 110 ? -7.364 12.040 42.077 1.00 94.62 110 GLN A C 1
ATOM 875 O O . GLN A 1 110 ? -7.849 12.152 43.204 1.00 94.62 110 GLN A O 1
ATOM 880 N N . ASP A 1 111 ? -8.109 12.040 40.978 1.00 94.00 111 ASP A N 1
ATOM 881 C CA . ASP A 1 111 ? -9.560 12.175 41.017 1.00 94.00 111 ASP A CA 1
ATOM 882 C C . ASP A 1 111 ? -10.214 10.917 41.608 1.00 94.00 111 ASP A C 1
ATOM 884 O O . ASP A 1 111 ? -11.086 11.037 42.467 1.00 94.00 111 ASP A O 1
ATOM 888 N N . ASP A 1 112 ? -9.700 9.723 41.300 1.00 93.75 112 ASP A N 1
ATOM 889 C CA . ASP A 1 112 ? -10.116 8.464 41.932 1.00 93.75 112 ASP A CA 1
ATOM 890 C C . ASP A 1 112 ? -9.897 8.477 43.455 1.00 93.75 112 ASP A C 1
ATOM 892 O O . ASP A 1 112 ? -10.727 7.970 44.216 1.00 93.75 112 ASP A O 1
ATOM 896 N N . GLN A 1 113 ? -8.793 9.069 43.933 1.00 94.12 113 GLN A N 1
ATOM 897 C CA . GLN A 1 113 ? -8.547 9.244 45.370 1.00 94.12 113 GLN A CA 1
ATOM 898 C C . GLN A 1 113 ? -9.562 10.199 46.010 1.00 94.12 113 GLN A C 1
ATOM 900 O O . GLN A 1 113 ? -10.127 9.870 47.055 1.00 94.12 113 GLN A O 1
ATOM 905 N N . LYS A 1 114 ? -9.847 11.342 45.373 1.00 94.25 114 LYS A N 1
ATOM 906 C CA . LYS A 1 114 ? -10.858 12.299 45.856 1.00 94.25 114 LYS A CA 1
ATOM 907 C C . LYS A 1 114 ? -12.257 11.689 45.881 1.00 94.25 114 LYS A C 1
ATOM 909 O O . LYS A 1 114 ? -12.990 11.901 46.843 1.00 94.25 114 LYS A O 1
ATOM 914 N N . ILE A 1 115 ? -12.624 10.914 44.859 1.00 93.62 115 ILE A N 1
ATOM 915 C CA . ILE A 1 115 ? -13.911 10.208 44.800 1.00 93.62 115 ILE A CA 1
ATOM 916 C C . ILE A 1 115 ? -14.030 9.248 45.984 1.00 93.62 115 ILE A C 1
ATOM 918 O O . ILE A 1 115 ? -15.034 9.284 46.693 1.00 93.62 115 ILE A O 1
ATOM 922 N N . LYS A 1 116 ? -12.995 8.441 46.257 1.00 92.69 116 LYS A N 1
ATOM 923 C CA . LYS A 1 116 ? -12.982 7.539 47.421 1.00 92.69 116 LYS A CA 1
ATOM 924 C C . LYS A 1 116 ? -13.154 8.298 48.738 1.00 92.69 116 LYS A C 1
ATOM 926 O O . LYS A 1 116 ? -13.949 7.877 49.574 1.00 92.69 116 LYS A O 1
ATOM 931 N N . GLU A 1 117 ? -12.459 9.419 48.916 1.00 92.00 117 GLU A N 1
ATOM 932 C CA . GLU A 1 117 ? -12.577 10.244 50.125 1.00 92.00 117 GLU A CA 1
ATOM 933 C C . GLU A 1 117 ? -13.996 10.816 50.298 1.00 92.00 117 GLU A C 1
ATOM 935 O O . GLU A 1 117 ? -14.576 10.736 51.383 1.00 92.00 117 GLU A O 1
ATOM 940 N N . LEU A 1 118 ? -14.584 11.354 49.225 1.00 90.62 118 LEU A N 1
ATOM 941 C CA . LEU A 1 118 ? -15.945 11.896 49.237 1.00 90.62 118 LEU A CA 1
ATOM 942 C C . LEU A 1 118 ? -16.998 10.812 49.502 1.00 90.62 118 LEU A C 1
ATOM 944 O O . LEU A 1 118 ? -17.931 11.053 50.266 1.00 90.62 118 LEU A O 1
ATOM 948 N N . MET A 1 119 ? -16.841 9.613 48.933 1.00 88.38 119 MET A N 1
ATOM 949 C CA . MET A 1 119 ? -17.733 8.478 49.196 1.00 88.38 119 MET A CA 1
ATOM 950 C C . MET A 1 119 ? -17.721 8.063 50.670 1.00 88.38 119 MET A C 1
ATOM 952 O O . MET A 1 119 ? -18.779 7.778 51.231 1.00 88.38 119 MET A O 1
ATOM 956 N N . ILE A 1 120 ? -16.546 8.057 51.312 1.00 88.44 120 ILE A N 1
ATOM 957 C CA . ILE A 1 120 ? -16.428 7.758 52.745 1.00 88.44 120 ILE A CA 1
ATOM 958 C C . ILE A 1 120 ? -17.177 8.814 53.563 1.00 88.44 120 ILE A C 1
ATOM 960 O O . ILE A 1 120 ? -18.012 8.444 54.386 1.00 88.44 120 ILE A O 1
ATOM 964 N N . LYS A 1 121 ? -16.950 10.107 53.289 1.00 87.31 121 LYS A N 1
ATOM 965 C CA . LYS A 1 121 ? -17.638 11.214 53.981 1.00 87.31 121 LYS A CA 1
ATOM 966 C C . LYS A 1 121 ? -19.159 11.110 53.855 1.00 87.31 121 LYS A C 1
ATOM 968 O O . LYS A 1 121 ? -19.873 11.241 54.844 1.00 87.31 121 LYS A O 1
ATOM 973 N N . LEU A 1 122 ? -19.656 10.811 52.657 1.00 77.44 122 LEU A N 1
ATOM 974 C CA . LEU A 1 122 ? -21.090 10.702 52.391 1.00 77.44 122 LEU A CA 1
ATOM 975 C C . LEU A 1 122 ? -21.729 9.502 53.109 1.00 77.44 122 LEU A C 1
ATOM 977 O O . LEU A 1 122 ? -22.855 9.600 53.590 1.00 77.44 122 LEU A O 1
ATOM 981 N N . ASN A 1 123 ? -21.006 8.387 53.239 1.00 75.31 123 ASN A N 1
ATOM 982 C CA . ASN A 1 123 ? -21.465 7.233 54.014 1.00 75.31 123 ASN A CA 1
ATOM 983 C C . ASN A 1 123 ? -21.426 7.479 55.529 1.00 75.31 123 ASN A C 1
ATOM 985 O O . ASN A 1 123 ? -22.313 7.001 56.229 1.00 75.31 123 ASN A O 1
ATOM 989 N N . THR A 1 124 ? -20.455 8.241 56.041 1.00 72.00 124 THR A N 1
ATOM 990 C CA . THR A 1 124 ? -20.429 8.626 57.462 1.00 72.00 124 THR A CA 1
ATOM 991 C C . THR A 1 124 ? -21.559 9.590 57.822 1.00 72.00 124 THR A C 1
ATOM 993 O O . THR A 1 124 ? -22.157 9.433 58.878 1.00 72.00 124 THR A O 1
ATOM 996 N N . THR A 1 125 ? -21.929 10.519 56.933 1.00 58.75 125 THR A N 1
ATOM 997 C CA . THR A 1 125 ? -23.057 11.443 57.163 1.00 58.75 125 THR A CA 1
ATOM 998 C C . THR A 1 125 ? -24.419 10.738 57.095 1.00 58.75 125 THR A C 1
ATOM 1000 O O . THR A 1 125 ? -25.330 11.093 57.831 1.00 58.75 125 THR A O 1
ATOM 1003 N N . LYS A 1 126 ? -24.564 9.683 56.279 1.00 56.09 126 LYS A N 1
ATOM 1004 C CA . LYS A 1 126 ? -25.798 8.871 56.213 1.00 56.09 126 LYS A CA 1
ATOM 1005 C C . LYS A 1 126 ? -26.083 8.032 57.465 1.00 56.09 126 LYS A C 1
ATOM 1007 O O . LYS A 1 126 ? -27.194 7.535 57.604 1.00 56.09 126 LYS A O 1
ATOM 1012 N N . MET A 1 127 ? -25.110 7.845 58.357 1.00 51.12 127 MET A N 1
ATOM 1013 C CA . MET A 1 127 ? -25.309 7.127 59.625 1.00 51.12 127 MET A CA 1
ATOM 1014 C C . MET A 1 127 ? -25.880 8.029 60.743 1.00 51.12 127 MET A C 1
ATOM 1016 O O . MET A 1 127 ? -26.136 7.519 61.831 1.00 51.12 127 MET A O 1
ATOM 1020 N N . GLU A 1 128 ? -26.103 9.331 60.499 1.00 46.59 128 GLU A N 1
ATOM 1021 C CA . GLU A 1 128 ? -26.607 10.294 61.502 1.00 46.59 128 GLU A CA 1
ATOM 1022 C C . GLU A 1 128 ? -28.076 10.754 61.316 1.00 46.59 128 GLU A C 1
ATOM 1024 O O . GLU A 1 128 ? -28.569 11.512 62.148 1.00 46.59 128 GLU A O 1
ATOM 1029 N N . GLU A 1 129 ? -28.829 10.278 60.313 1.00 37.38 129 GLU A N 1
ATOM 1030 C CA . GLU A 1 129 ? -30.267 10.605 60.160 1.00 37.38 129 GLU A CA 1
ATOM 1031 C C . GLU A 1 129 ? -31.183 9.404 60.495 1.00 37.38 129 GLU A C 1
ATOM 1033 O O . GLU A 1 129 ? -31.116 8.380 59.807 1.00 37.38 129 GLU A O 1
ATOM 1038 N N . PRO A 1 130 ? -32.069 9.482 61.516 1.00 41.53 130 PRO A N 1
ATOM 1039 C CA . PRO A 1 130 ? -33.051 8.438 61.782 1.00 41.53 130 PRO A CA 1
ATOM 1040 C C . PRO A 1 130 ? -34.362 8.664 61.003 1.00 41.53 130 PRO A C 1
ATOM 1042 O O . PRO A 1 130 ? -34.948 9.739 61.059 1.00 41.53 130 PRO A O 1
ATOM 1045 N N . LEU A 1 131 ? -34.816 7.588 60.346 1.00 43.75 131 LEU A N 1
ATOM 1046 C CA . LEU A 1 131 ? -36.205 7.144 60.122 1.00 43.75 131 LEU A CA 1
ATOM 1047 C C . LEU A 1 131 ? -37.268 8.191 59.723 1.00 43.75 131 LEU A C 1
ATOM 1049 O O . LEU A 1 131 ? -37.743 8.930 60.575 1.00 43.75 131 LEU A O 1
ATOM 1053 N N . MET A 1 132 ? -37.813 8.076 58.503 1.00 34.41 132 MET A N 1
ATOM 1054 C CA . MET A 1 132 ? -39.273 8.047 58.297 1.00 34.41 132 MET A CA 1
ATOM 1055 C C . MET A 1 132 ? -39.640 7.159 57.098 1.00 34.41 132 MET A C 1
ATOM 1057 O O . MET A 1 132 ? -39.057 7.256 56.019 1.00 34.41 132 MET A O 1
ATOM 1061 N N . GLU A 1 133 ? -40.584 6.256 57.359 1.00 41.84 133 GLU A N 1
ATOM 1062 C CA . GLU A 1 133 ? -41.241 5.331 56.437 1.00 41.84 133 GLU A CA 1
ATOM 1063 C C . GLU A 1 133 ? -41.844 6.050 55.227 1.00 41.84 133 GLU A C 1
ATOM 1065 O O . GLU A 1 133 ? -42.405 7.132 55.366 1.00 41.84 133 GLU A O 1
ATOM 1070 N N . ASN A 1 134 ? -41.819 5.399 54.061 1.00 36.12 134 ASN A N 1
ATOM 1071 C CA . ASN A 1 134 ? -42.859 5.595 53.058 1.00 36.12 134 ASN A CA 1
ATOM 1072 C C . ASN A 1 134 ? -43.383 4.231 52.600 1.00 36.12 134 ASN A C 1
ATOM 1074 O O . ASN A 1 134 ? -42.728 3.458 51.902 1.00 36.12 134 ASN A O 1
ATOM 1078 N N . GLU A 1 135 ? -44.575 3.994 53.124 1.00 35.47 135 GLU A N 1
ATOM 1079 C CA . GLU A 1 135 ? -45.647 3.070 52.804 1.00 35.47 135 GLU A CA 1
ATOM 1080 C C . GLU A 1 135 ? -45.716 2.598 51.339 1.00 35.47 135 GLU A C 1
ATOM 1082 O O . GLU A 1 135 ? -45.651 3.368 50.379 1.00 35.47 135 GLU A O 1
ATOM 1087 N N . VAL A 1 136 ? -45.887 1.283 51.195 1.00 38.53 136 VAL A N 1
ATOM 1088 C CA . VAL A 1 136 ? -46.213 0.577 49.954 1.00 38.53 136 VAL A CA 1
ATOM 1089 C C . VAL A 1 136 ? -47.636 0.948 49.534 1.00 38.53 136 VAL A C 1
ATOM 1091 O O . VAL A 1 136 ? -48.588 0.603 50.227 1.00 38.53 136 VAL A O 1
ATOM 1094 N N . ILE A 1 137 ? -47.792 1.588 48.373 1.00 38.97 137 ILE A N 1
ATOM 1095 C CA . ILE A 1 137 ? -49.093 1.742 47.708 1.00 38.97 137 ILE A CA 1
ATOM 1096 C C . ILE A 1 137 ? -49.108 0.825 46.483 1.00 38.97 137 ILE A C 1
ATOM 1098 O O . ILE A 1 137 ? -48.517 1.125 45.447 1.00 38.97 137 ILE A O 1
ATOM 1102 N N . THR A 1 138 ? -49.790 -0.310 46.619 1.00 39.69 138 THR A N 1
ATOM 1103 C CA . THR A 1 138 ? -50.253 -1.144 45.506 1.00 39.69 138 THR A CA 1
ATOM 1104 C C . THR A 1 138 ? -51.482 -0.503 44.876 1.00 39.69 138 THR A C 1
ATOM 1106 O O . THR A 1 138 ? -52.513 -0.379 45.536 1.00 39.69 138 THR A O 1
ATOM 1109 N N . LEU A 1 139 ? -51.396 -0.136 43.600 1.00 37.44 139 LEU A N 1
ATOM 1110 C CA . LEU A 1 139 ? -52.560 0.124 42.758 1.00 37.44 139 LEU A CA 1
ATOM 1111 C C . LEU A 1 139 ? -52.363 -0.584 41.417 1.00 37.44 139 LEU A C 1
ATOM 1113 O O . LEU A 1 139 ? -51.641 -0.105 40.546 1.00 37.44 139 LEU A O 1
ATOM 1117 N N . ASP A 1 140 ? -53.025 -1.733 41.299 1.00 39.28 140 ASP A N 1
ATOM 1118 C CA . ASP A 1 140 ? -53.392 -2.353 40.031 1.00 39.28 140 ASP A CA 1
ATOM 1119 C C . ASP A 1 140 ? -54.186 -1.365 39.168 1.00 39.28 140 ASP A C 1
ATOM 1121 O O . ASP A 1 140 ? -55.076 -0.672 39.678 1.00 39.28 140 ASP A O 1
ATOM 1125 N N . LYS A 1 141 ? -53.890 -1.352 37.864 1.00 44.44 141 LYS A N 1
ATOM 1126 C CA . LYS A 1 141 ? -54.852 -1.143 36.772 1.00 44.44 141 LYS A CA 1
ATOM 11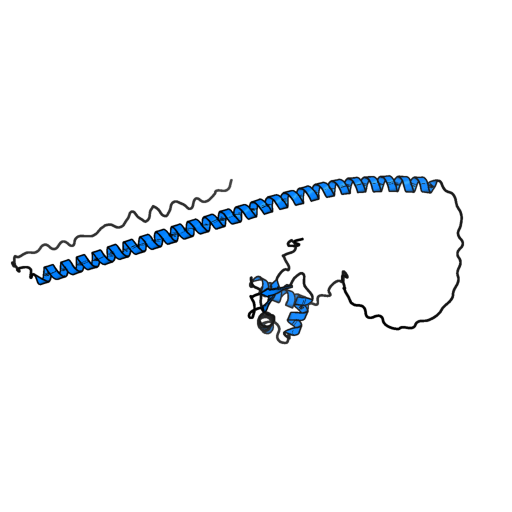27 C C . LYS A 1 141 ? -54.186 -1.417 35.423 1.00 44.44 141 LYS A C 1
ATOM 1129 O O . LYS A 1 141 ? -53.268 -0.709 35.016 1.00 44.44 141 LYS A O 1
ATOM 1134 N N . ASP A 1 142 ? -54.682 -2.467 34.782 1.00 39.72 142 ASP A N 1
ATOM 1135 C CA . ASP A 1 142 ? -54.525 -2.800 33.371 1.00 39.72 142 ASP A CA 1
ATOM 1136 C C . ASP A 1 142 ? -54.959 -1.645 32.450 1.00 39.72 142 ASP A C 1
ATOM 1138 O O . ASP A 1 142 ? -55.888 -0.914 32.790 1.00 39.72 142 ASP A O 1
ATOM 1142 N N . ASP A 1 143 ? -54.300 -1.498 31.294 1.00 37.62 143 ASP A N 1
ATOM 1143 C CA . ASP A 1 143 ? -54.969 -1.431 29.981 1.00 37.62 143 ASP A CA 1
ATOM 1144 C C . ASP A 1 143 ? -53.950 -1.302 28.827 1.00 37.62 143 ASP A C 1
ATOM 1146 O O . ASP A 1 143 ? -53.245 -0.307 28.676 1.00 37.62 143 ASP A O 1
ATOM 1150 N N . ASP A 1 144 ? -53.881 -2.399 28.074 1.00 37.22 144 ASP A N 1
ATOM 1151 C CA . ASP A 1 144 ? -53.933 -2.571 26.615 1.00 37.22 144 ASP A CA 1
ATOM 1152 C C . ASP A 1 144 ? -53.139 -1.693 25.615 1.00 37.22 144 ASP A C 1
ATOM 1154 O O . ASP A 1 144 ? -52.874 -0.501 25.742 1.00 37.22 144 ASP A O 1
ATOM 1158 N N . VAL A 1 145 ? -52.782 -2.392 24.543 1.00 42.91 145 VAL A N 1
ATOM 1159 C CA . VAL A 1 145 ? -51.762 -2.184 23.523 1.00 42.91 145 VAL A CA 1
ATOM 1160 C C . VAL A 1 145 ? -52.419 -1.690 22.225 1.00 42.91 145 VAL A C 1
ATOM 1162 O O . VAL A 1 145 ? -53.367 -2.321 21.778 1.00 42.91 145 VAL A O 1
ATOM 1165 N N . ASN A 1 146 ? -51.901 -0.641 21.562 1.00 32.81 146 ASN A N 1
ATOM 1166 C CA . ASN A 1 146 ? -52.005 -0.448 20.091 1.00 32.81 146 ASN A CA 1
ATOM 1167 C C . ASN A 1 146 ? -51.135 0.759 19.638 1.00 32.81 146 ASN A C 1
ATOM 1169 O O . ASN A 1 146 ? -51.400 1.885 20.051 1.00 32.81 146 ASN A O 1
ATOM 1173 N N . GLU A 1 147 ? -49.938 0.585 19.060 1.00 36.38 147 GLU A N 1
ATOM 1174 C CA . GLU A 1 147 ? -49.610 0.467 17.613 1.00 36.38 147 GLU A CA 1
ATOM 1175 C C . GLU A 1 147 ? -50.034 1.664 16.729 1.00 36.38 147 GLU A C 1
ATOM 1177 O O . GLU A 1 147 ? -51.204 1.793 16.389 1.00 36.38 147 GLU A O 1
ATOM 1182 N N . GLU A 1 148 ? -49.058 2.505 16.329 1.00 36.69 148 GLU A N 1
ATOM 1183 C CA . GLU A 1 148 ? -48.848 2.909 14.919 1.00 36.69 148 GLU A CA 1
ATOM 1184 C C . GLU A 1 148 ? -47.409 3.487 14.716 1.00 36.69 148 GLU A C 1
ATOM 1186 O O . GLU A 1 148 ? -46.880 4.176 15.602 1.00 36.69 148 GLU A O 1
ATOM 1191 N N . PRO A 1 149 ? -46.709 3.198 13.592 1.00 39.16 149 PRO A N 1
ATOM 1192 C CA . PRO A 1 149 ? -45.254 3.084 13.568 1.00 39.16 149 PRO A CA 1
ATOM 1193 C C . PRO A 1 149 ? -44.538 4.382 13.177 1.00 39.16 149 PRO A C 1
ATOM 1195 O O . PRO A 1 149 ? -44.734 4.957 12.105 1.00 39.16 149 PRO A O 1
ATOM 1198 N N . ARG A 1 150 ? -43.580 4.800 14.011 1.00 34.09 150 ARG A N 1
ATOM 1199 C CA . ARG A 1 150 ? -42.567 5.788 13.622 1.00 34.09 150 ARG A CA 1
ATOM 1200 C C . ARG A 1 150 ? -41.368 5.069 13.026 1.00 34.09 150 ARG A C 1
ATOM 1202 O O . ARG A 1 150 ? -40.638 4.383 13.730 1.00 34.09 150 ARG A O 1
ATOM 1209 N N . ILE A 1 151 ? -41.170 5.281 11.729 1.00 47.22 151 ILE A N 1
ATOM 1210 C CA . ILE A 1 151 ? -39.985 4.914 10.946 1.00 47.22 151 ILE A CA 1
ATOM 1211 C C . ILE A 1 151 ? -38.705 5.253 11.736 1.00 47.22 151 ILE A C 1
ATOM 1213 O O . ILE A 1 151 ? -38.410 6.440 11.917 1.00 47.22 151 ILE A O 1
ATOM 1217 N N . PRO A 1 152 ? -37.890 4.271 12.161 1.00 37.53 152 PRO A N 1
ATOM 1218 C CA . PRO A 1 152 ? -36.577 4.565 12.704 1.00 37.53 152 PRO A CA 1
ATOM 1219 C C . PRO A 1 152 ? -35.581 4.656 11.547 1.00 37.53 152 PRO A C 1
ATOM 1221 O O . PRO A 1 152 ? -35.226 3.661 10.918 1.00 37.53 152 PRO A O 1
ATOM 1224 N N . ARG A 1 153 ? -35.085 5.870 11.288 1.00 44.06 153 ARG A N 1
ATOM 1225 C CA . ARG A 1 153 ? -33.770 6.054 10.664 1.00 44.06 153 ARG A CA 1
ATOM 1226 C C . ARG A 1 153 ? -32.744 5.413 11.597 1.00 44.06 153 ARG A C 1
ATOM 1228 O O . ARG A 1 153 ? -32.370 6.006 12.605 1.00 44.06 153 ARG A O 1
ATOM 1235 N N . THR A 1 154 ? -32.314 4.199 11.279 1.00 37.44 154 THR A N 1
ATOM 1236 C CA . THR A 1 154 ? -31.279 3.490 12.030 1.00 37.44 154 THR A CA 1
ATOM 1237 C C . THR A 1 154 ? -29.914 4.097 11.728 1.00 37.44 154 THR A C 1
ATOM 1239 O O . THR A 1 154 ? -29.160 3.610 10.887 1.00 37.44 154 THR A O 1
ATOM 1242 N N . LEU A 1 155 ? -29.575 5.165 12.447 1.00 48.34 155 LEU A N 1
ATOM 1243 C CA . LEU A 1 155 ? -28.199 5.403 12.864 1.00 48.34 155 LEU A CA 1
ATOM 1244 C C . LEU A 1 155 ? -27.897 4.385 13.970 1.00 48.34 155 LEU A C 1
ATOM 1246 O O . LEU A 1 155 ? -27.992 4.688 15.155 1.00 48.34 155 LEU A O 1
ATOM 1250 N N . ASN A 1 156 ? -27.585 3.148 13.581 1.00 39.16 156 ASN A N 1
ATOM 1251 C CA . ASN A 1 156 ? -27.181 2.112 14.525 1.00 39.16 156 ASN A CA 1
ATOM 1252 C C . ASN A 1 156 ? -25.688 2.254 14.823 1.00 39.16 156 ASN A C 1
ATOM 1254 O O . ASN A 1 156 ? -24.852 1.503 14.329 1.00 39.16 156 ASN A O 1
ATOM 1258 N N . ALA A 1 157 ? -25.374 3.224 15.677 1.00 46.16 157 ALA A N 1
ATOM 1259 C CA . ALA A 1 157 ? -24.279 3.091 16.622 1.00 46.16 157 ALA A CA 1
ATOM 1260 C C . ALA A 1 157 ? -24.794 2.252 17.803 1.00 46.16 157 ALA A C 1
ATOM 1262 O O . ALA A 1 157 ? -25.117 2.767 18.868 1.00 46.16 157 ALA A O 1
ATOM 1263 N N . THR A 1 158 ? -24.930 0.946 17.590 1.00 39.47 158 THR A N 1
ATOM 1264 C CA . THR A 1 158 ? -25.137 -0.024 18.662 1.00 39.47 158 THR A CA 1
ATOM 1265 C C . THR A 1 158 ? -23.989 -1.016 18.613 1.00 39.47 158 THR A C 1
ATOM 1267 O O . THR A 1 158 ? -23.706 -1.622 17.582 1.00 39.47 158 THR A O 1
ATOM 1270 N N . SER A 1 159 ? -23.300 -1.149 19.745 1.00 53.22 159 SER A N 1
ATOM 1271 C CA . SER A 1 159 ? -22.376 -2.243 20.036 1.00 53.22 159 SER A CA 1
ATOM 1272 C C . SER A 1 159 ? -23.167 -3.557 20.017 1.00 53.22 159 SER A C 1
ATOM 1274 O O . SER A 1 159 ? -23.653 -4.032 21.039 1.00 53.22 159 SER A O 1
ATOM 1276 N N . GLY A 1 160 ? -23.421 -4.070 18.816 1.00 48.62 160 GLY A N 1
ATOM 1277 C CA . GLY A 1 160 ? -24.093 -5.331 18.550 1.00 48.62 160 GLY A CA 1
ATOM 1278 C C . GLY A 1 160 ? -23.053 -6.324 18.067 1.00 48.62 160 GLY A C 1
ATOM 1279 O O . GLY A 1 160 ? -22.410 -6.103 17.042 1.00 48.62 160 GLY A O 1
ATOM 1280 N N . TYR A 1 161 ? -22.862 -7.407 18.812 1.00 58.91 161 TYR A N 1
ATOM 1281 C CA . TYR A 1 161 ? -21.994 -8.503 18.399 1.00 58.91 161 TYR A CA 1
ATOM 1282 C C . TYR A 1 161 ? -22.401 -8.983 16.999 1.00 58.91 161 TYR A C 1
ATOM 1284 O O . TYR A 1 161 ? -23.509 -9.482 16.796 1.00 58.91 161 TYR A O 1
ATOM 1292 N N . ILE A 1 162 ? -21.511 -8.819 16.017 1.00 76.88 162 ILE A N 1
ATOM 1293 C CA . ILE A 1 162 ? -21.729 -9.338 14.667 1.00 76.88 162 ILE A CA 1
ATOM 1294 C C . ILE A 1 162 ? -21.629 -10.860 14.761 1.00 76.88 162 ILE A C 1
ATOM 1296 O O . ILE A 1 162 ? -20.552 -11.395 15.012 1.00 76.88 162 ILE A O 1
ATOM 1300 N N . GLN A 1 163 ? -22.744 -11.570 14.571 1.00 79.19 163 GLN A N 1
ATOM 1301 C CA . GLN A 1 163 ? -22.703 -13.028 14.456 1.00 79.19 163 GLN A CA 1
ATOM 1302 C C . GLN A 1 163 ? -21.950 -13.418 13.179 1.00 79.19 163 GLN A C 1
ATOM 1304 O O . GLN A 1 163 ? -22.427 -13.148 12.072 1.00 79.19 163 GLN A O 1
ATOM 1309 N N . VAL A 1 164 ? -20.776 -14.028 13.356 1.00 86.56 164 VAL A N 1
ATOM 1310 C CA . VAL A 1 164 ? -19.912 -14.547 12.289 1.00 86.56 164 VAL A CA 1
ATOM 1311 C C . VAL A 1 164 ? -20.139 -16.052 12.183 1.00 86.56 164 VAL A C 1
ATOM 1313 O O . VAL A 1 164 ? -19.844 -16.796 13.118 1.00 86.56 164 VAL A O 1
ATOM 1316 N N . THR A 1 165 ? -20.679 -16.516 11.058 1.00 91.81 165 THR A N 1
ATOM 1317 C CA . THR A 1 165 ? -20.817 -17.955 10.788 1.00 91.81 165 THR A CA 1
ATOM 1318 C C . THR A 1 165 ? -19.474 -18.571 10.378 1.00 91.81 165 THR A C 1
ATOM 1320 O O . THR A 1 165 ? -18.536 -17.861 10.018 1.00 91.81 165 THR A O 1
ATOM 1323 N N . GLN A 1 166 ? -19.357 -19.905 10.365 1.00 90.31 166 GLN A N 1
ATOM 1324 C CA . GLN A 1 166 ? -18.144 -20.571 9.860 1.00 90.31 166 GLN A CA 1
ATOM 1325 C C . GLN A 1 166 ? -17.870 -20.226 8.386 1.00 90.31 166 GLN A C 1
ATOM 1327 O O . GLN A 1 166 ? -16.716 -20.042 7.993 1.00 90.31 166 GLN A O 1
ATOM 1332 N N . LYS A 1 167 ? -18.936 -20.094 7.582 1.00 90.56 167 LYS A N 1
ATOM 1333 C CA . LYS A 1 167 ? -18.845 -19.653 6.187 1.00 90.56 167 LYS A CA 1
ATOM 1334 C C . LYS A 1 167 ? -18.301 -18.225 6.108 1.00 90.56 167 LYS A C 1
ATOM 1336 O O . LYS A 1 167 ? -17.367 -17.989 5.349 1.00 90.56 167 LYS A O 1
ATOM 1341 N N . ASP A 1 168 ? -18.811 -17.312 6.936 1.00 92.31 168 ASP A N 1
ATOM 1342 C CA . ASP A 1 168 ? -18.311 -15.934 7.002 1.00 92.31 168 ASP A CA 1
ATOM 1343 C C . ASP A 1 168 ? -16.836 -15.906 7.402 1.00 92.31 168 ASP A C 1
ATOM 1345 O O . ASP A 1 168 ? -16.039 -15.273 6.723 1.00 92.31 168 ASP A O 1
ATOM 1349 N N . ALA A 1 169 ? -16.442 -16.639 8.447 1.00 94.25 169 ALA A N 1
ATOM 1350 C CA . ALA A 1 169 ? -15.055 -16.693 8.906 1.00 94.25 169 ALA A CA 1
ATOM 1351 C C . ALA A 1 169 ? -14.097 -17.189 7.808 1.00 94.25 169 ALA A C 1
ATOM 1353 O O . ALA A 1 169 ? -13.042 -16.589 7.592 1.00 94.25 169 ALA A O 1
ATOM 1354 N N . LYS A 1 170 ? -14.485 -18.239 7.068 1.00 94.31 170 LYS A N 1
ATOM 1355 C CA . LYS A 1 170 ? -13.716 -18.745 5.920 1.00 94.31 170 LYS A CA 1
ATOM 1356 C C . LYS A 1 170 ? -13.572 -17.675 4.836 1.00 94.31 170 LYS A C 1
ATOM 1358 O O . LYS A 1 170 ? -12.467 -17.447 4.350 1.00 94.31 170 LYS A O 1
ATOM 1363 N N . LEU A 1 171 ? -14.666 -17.011 4.466 1.00 95.00 171 LEU A N 1
ATOM 1364 C CA . LEU A 1 171 ? -14.655 -15.991 3.417 1.00 95.00 171 LEU A CA 1
ATOM 1365 C C . LEU A 1 171 ? -13.885 -14.741 3.826 1.00 95.00 171 LEU A C 1
ATOM 1367 O O . LEU A 1 171 ? -13.084 -14.252 3.040 1.00 95.00 171 LEU A O 1
ATOM 1371 N N . ILE A 1 172 ? -14.058 -14.268 5.058 1.00 95.25 172 ILE A N 1
ATOM 1372 C CA . ILE 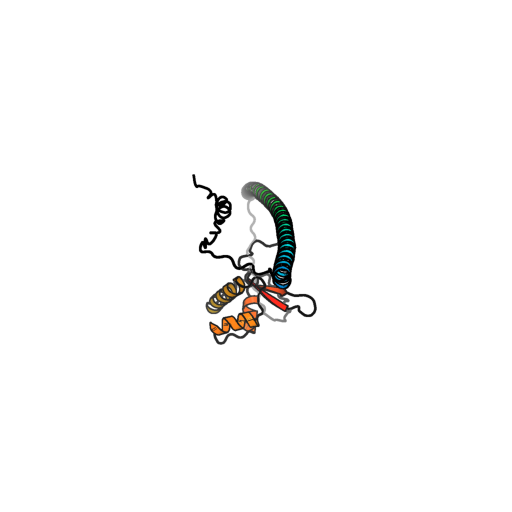A 1 172 ? -13.286 -13.156 5.618 1.00 95.25 172 ILE A CA 1
ATOM 1373 C C . ILE A 1 172 ? -11.795 -13.481 5.545 1.00 95.25 172 ILE A C 1
ATOM 1375 O O . ILE A 1 172 ? -11.028 -12.646 5.078 1.00 95.25 172 ILE A O 1
ATOM 1379 N N . GLY A 1 173 ? -11.388 -14.691 5.941 1.00 94.94 173 GLY A N 1
ATOM 1380 C CA . GLY A 1 173 ? -9.998 -15.135 5.846 1.00 94.94 173 GLY A CA 1
ATOM 1381 C C . GLY A 1 173 ? -9.471 -15.115 4.410 1.00 94.94 173 GLY A C 1
ATOM 1382 O O . GLY A 1 173 ? -8.444 -14.499 4.144 1.00 94.94 173 GLY A O 1
ATOM 1383 N N . LEU A 1 174 ? -10.202 -15.720 3.470 1.00 95.88 174 LEU A N 1
ATOM 1384 C CA . LEU A 1 174 ? -9.803 -15.769 2.058 1.00 95.88 174 LEU A CA 1
ATOM 1385 C C . LEU A 1 174 ? -9.716 -14.375 1.421 1.00 95.88 174 LEU A C 1
ATOM 1387 O O . LEU A 1 174 ? -8.737 -14.072 0.741 1.00 95.88 174 LEU A O 1
ATOM 1391 N N . ILE A 1 175 ? -10.711 -13.515 1.659 1.00 96.56 175 ILE A N 1
ATOM 1392 C CA . ILE A 1 175 ? -10.732 -12.137 1.151 1.00 96.56 175 ILE A CA 1
ATOM 1393 C C . ILE A 1 175 ? -9.606 -11.322 1.788 1.00 96.56 175 ILE A C 1
ATOM 1395 O O . ILE A 1 175 ? -8.926 -10.578 1.088 1.00 96.56 175 ILE A O 1
ATOM 1399 N N . ALA A 1 176 ? -9.372 -11.470 3.095 1.00 95.50 176 ALA A N 1
ATOM 1400 C CA . ALA A 1 176 ? -8.289 -10.787 3.792 1.00 95.50 176 ALA A CA 1
ATOM 1401 C C . ALA A 1 176 ? -6.924 -11.161 3.210 1.00 95.50 176 ALA A C 1
ATOM 1403 O O . ALA A 1 176 ? -6.148 -10.269 2.883 1.00 95.50 176 ALA A O 1
ATOM 1404 N N . THR A 1 177 ? -6.642 -12.453 3.014 1.00 94.81 177 THR A N 1
ATOM 1405 C CA . THR A 1 177 ? -5.387 -12.908 2.398 1.00 94.81 177 THR A CA 1
ATOM 1406 C C . THR A 1 177 ? -5.232 -12.384 0.971 1.00 94.81 177 THR A C 1
ATOM 1408 O O . THR A 1 177 ? -4.159 -11.900 0.617 1.00 94.81 177 THR A O 1
ATOM 1411 N N . PHE A 1 178 ? -6.299 -12.425 0.169 1.00 96.00 178 PHE A N 1
ATOM 1412 C CA . PHE A 1 178 ? -6.294 -11.908 -1.200 1.00 96.00 178 PHE A CA 1
ATOM 1413 C C . PHE A 1 178 ? -6.013 -10.401 -1.253 1.00 96.00 178 PHE A C 1
ATOM 1415 O O . PHE A 1 178 ? -5.139 -9.947 -1.985 1.00 96.00 178 PHE A O 1
ATOM 1422 N N . LEU A 1 179 ? -6.713 -9.610 -0.443 1.00 95.31 179 LEU A N 1
ATOM 1423 C CA . LEU A 1 179 ? -6.540 -8.160 -0.423 1.00 95.31 179 LEU A CA 1
ATOM 1424 C C . LEU A 1 179 ? -5.221 -7.732 0.235 1.00 95.31 179 LEU A C 1
ATOM 1426 O O . LEU A 1 179 ? -4.706 -6.666 -0.089 1.00 95.31 179 LEU A O 1
ATOM 1430 N N . HIS A 1 180 ? -4.640 -8.551 1.117 1.00 92.81 180 HIS A N 1
ATOM 1431 C CA . HIS A 1 180 ? -3.348 -8.258 1.744 1.00 92.81 180 HIS A CA 1
ATOM 1432 C C . HIS A 1 180 ? -2.200 -8.190 0.727 1.00 92.81 180 HIS A C 1
ATOM 1434 O O . HIS A 1 180 ? -1.285 -7.388 0.887 1.00 92.81 180 HIS A O 1
ATOM 1440 N N . ILE A 1 181 ? -2.271 -8.983 -0.347 1.00 94.31 181 ILE A N 1
ATOM 1441 C CA . ILE A 1 181 ? -1.291 -8.953 -1.443 1.00 94.31 181 ILE A CA 1
ATOM 1442 C C . ILE A 1 181 ? -1.644 -7.928 -2.539 1.00 94.31 181 ILE A C 1
ATOM 1444 O O . ILE A 1 181 ? -0.992 -7.893 -3.583 1.00 94.31 181 ILE A O 1
ATOM 1448 N N . HIS A 1 182 ? -2.684 -7.107 -2.350 1.00 92.94 182 HIS A N 1
ATOM 1449 C CA . HIS A 1 182 ? -3.158 -6.120 -3.326 1.00 92.94 182 HIS A CA 1
ATOM 1450 C C . HIS A 1 182 ? -3.080 -4.699 -2.749 1.00 92.94 182 HIS A C 1
ATOM 1452 O O . HIS A 1 182 ? -4.074 -4.181 -2.237 1.00 92.94 182 HIS A O 1
ATOM 1458 N N . PRO A 1 183 ? -1.912 -4.031 -2.859 1.00 86.75 183 PRO A N 1
ATOM 1459 C CA . PRO A 1 183 ? -1.664 -2.741 -2.206 1.00 86.75 183 PRO A CA 1
ATOM 1460 C C . PRO A 1 183 ? -2.586 -1.610 -2.684 1.00 86.75 183 PRO A C 1
ATOM 1462 O O . PRO A 1 183 ? -2.813 -0.662 -1.943 1.00 86.75 183 PRO A O 1
ATOM 1465 N N . PHE A 1 184 ? -3.146 -1.714 -3.894 1.00 89.75 184 PHE A N 1
ATOM 1466 C CA . PHE A 1 184 ? -4.085 -0.735 -4.464 1.00 89.75 184 PHE A CA 1
ATOM 1467 C C . PHE A 1 184 ? -5.551 -1.187 -4.398 1.00 89.75 184 PHE A C 1
ATOM 1469 O O . PHE A 1 184 ? -6.414 -0.604 -5.058 1.00 89.75 184 PHE A O 1
ATOM 1476 N N . GLY A 1 185 ? -5.827 -2.253 -3.648 1.00 93.50 185 GLY A N 1
ATOM 1477 C CA . GLY A 1 185 ? -7.137 -2.879 -3.574 1.00 93.50 185 GLY A CA 1
ATOM 1478 C C . GLY A 1 185 ? -7.577 -3.570 -4.865 1.00 93.50 185 GLY A C 1
ATOM 1479 O O . GLY A 1 185 ? -6.838 -3.655 -5.847 1.00 93.50 185 GLY A O 1
ATOM 1480 N N . ALA A 1 186 ? -8.806 -4.076 -4.849 1.00 95.62 186 ALA A N 1
ATOM 1481 C CA . ALA A 1 186 ? -9.404 -4.814 -5.958 1.00 95.62 186 ALA A CA 1
ATOM 1482 C C . ALA A 1 186 ? -10.900 -4.512 -6.104 1.00 95.62 186 ALA A C 1
ATOM 1484 O O . ALA A 1 186 ? -11.575 -4.172 -5.130 1.00 95.62 186 ALA A O 1
ATOM 1485 N N . SER A 1 187 ? -11.434 -4.655 -7.317 1.00 95.38 187 SER A N 1
ATOM 1486 C CA . SER A 1 187 ? -12.880 -4.604 -7.546 1.00 95.38 187 SER A CA 1
ATOM 1487 C C . SER A 1 187 ? -13.580 -5.825 -6.936 1.00 95.38 187 SER A C 1
ATOM 1489 O O . SER A 1 187 ? -12.962 -6.873 -6.718 1.00 95.38 187 SER A O 1
ATOM 1491 N N . VAL A 1 188 ? -14.889 -5.708 -6.686 1.00 95.62 188 VAL A N 1
ATOM 1492 C CA . VAL A 1 188 ? -15.712 -6.827 -6.188 1.00 95.62 188 VAL A CA 1
ATOM 1493 C C . VAL A 1 188 ? -15.628 -8.021 -7.136 1.00 95.62 188 VAL A C 1
ATOM 1495 O O . VAL A 1 188 ? -15.439 -9.146 -6.679 1.00 95.62 188 VAL A O 1
ATOM 1498 N N . ASP A 1 189 ? -15.695 -7.781 -8.447 1.00 95.19 189 ASP A N 1
ATOM 1499 C CA . ASP A 1 189 ? -15.638 -8.831 -9.467 1.00 95.19 189 ASP A CA 1
ATOM 1500 C C . ASP A 1 189 ? -14.320 -9.601 -9.438 1.00 95.19 189 ASP A C 1
ATOM 1502 O O . ASP A 1 189 ? -14.300 -10.817 -9.648 1.00 95.19 189 ASP A O 1
ATOM 1506 N N . TYR A 1 190 ? -13.212 -8.923 -9.128 1.00 95.88 190 TYR A N 1
ATOM 1507 C CA . TYR A 1 190 ? -11.915 -9.579 -9.060 1.00 95.88 190 TYR A CA 1
ATOM 1508 C C . TYR A 1 190 ? -11.788 -10.456 -7.808 1.00 95.88 190 TYR A C 1
ATOM 1510 O O . TYR A 1 190 ? -11.390 -11.619 -7.907 1.00 95.88 190 TYR A O 1
ATOM 1518 N N . VAL A 1 191 ? -12.219 -9.943 -6.649 1.00 96.50 191 VAL A N 1
ATOM 1519 C CA . VAL A 1 191 ? -12.301 -10.727 -5.403 1.00 96.50 191 VAL A CA 1
ATOM 1520 C C . VAL A 1 191 ? -13.216 -11.939 -5.599 1.00 96.50 191 VAL A C 1
ATOM 1522 O O . VAL A 1 191 ? -12.860 -13.060 -5.239 1.00 96.50 191 VAL A O 1
ATOM 1525 N N . TRP A 1 192 ? -14.383 -11.739 -6.211 1.00 96.31 192 TRP A N 1
ATOM 1526 C CA . TRP A 1 192 ? -15.333 -12.806 -6.508 1.00 96.31 192 TRP A CA 1
ATOM 1527 C C . TRP A 1 192 ? -14.737 -13.868 -7.439 1.00 96.31 192 TRP A C 1
ATOM 1529 O O . TRP A 1 192 ? -14.839 -15.057 -7.143 1.00 96.31 192 TRP A O 1
ATOM 1539 N N . SER A 1 193 ? -14.042 -13.457 -8.504 1.00 95.12 193 SER A N 1
ATOM 1540 C CA . SER A 1 193 ? -13.373 -14.374 -9.440 1.00 95.12 193 SER A CA 1
ATOM 1541 C C . SER A 1 193 ? -12.318 -15.245 -8.747 1.00 95.12 193 SER A C 1
ATOM 1543 O O . SER A 1 193 ? -12.133 -16.412 -9.101 1.00 95.12 193 SER A O 1
ATOM 1545 N N . TYR A 1 194 ? -11.625 -14.699 -7.742 1.00 95.62 194 TYR A N 1
ATOM 1546 C CA . TYR A 1 194 ? -10.712 -15.463 -6.894 1.00 95.62 194 TYR A CA 1
ATOM 1547 C C . TYR A 1 194 ? -11.468 -16.461 -6.004 1.00 95.62 194 TYR A C 1
ATOM 1549 O O . TYR A 1 194 ? -11.135 -17.649 -5.983 1.00 95.62 194 TYR A O 1
ATOM 1557 N N . LEU A 1 195 ? -12.519 -16.007 -5.318 1.00 95.69 195 LEU A N 1
ATOM 1558 C CA . LEU A 1 195 ? -13.311 -16.844 -4.414 1.00 95.69 195 LEU A CA 1
ATOM 1559 C C . LEU A 1 195 ? -14.041 -17.979 -5.130 1.00 95.69 195 LEU A C 1
ATOM 1561 O O . LEU A 1 195 ? -14.137 -19.068 -4.573 1.00 95.69 195 LEU A O 1
ATOM 1565 N N . GLN A 1 196 ? -14.503 -17.768 -6.363 1.00 94.38 196 GLN A N 1
ATOM 1566 C CA . GLN A 1 196 ? -15.242 -18.767 -7.137 1.00 94.38 196 GLN A CA 1
ATOM 1567 C C . GLN A 1 196 ? -14.451 -20.071 -7.329 1.00 94.38 196 GLN A C 1
ATOM 1569 O O . GLN A 1 196 ? -15.045 -21.145 -7.409 1.00 94.38 196 GLN A O 1
ATOM 1574 N N . LYS A 1 197 ? -13.113 -19.995 -7.363 1.00 92.38 197 LYS A N 1
ATOM 1575 C CA . LYS A 1 197 ? -12.230 -21.168 -7.472 1.00 92.38 197 LYS A CA 1
ATOM 1576 C C . LYS A 1 197 ? -12.201 -22.015 -6.198 1.00 92.38 197 LYS A C 1
ATOM 1578 O O . LYS A 1 197 ? -11.949 -23.211 -6.273 1.00 92.38 197 LYS A O 1
ATOM 1583 N N . MET A 1 198 ? -12.429 -21.391 -5.044 1.00 89.44 198 MET A N 1
ATOM 1584 C CA . MET A 1 198 ? -12.331 -22.018 -3.721 1.00 89.44 198 MET A CA 1
ATOM 1585 C C . MET A 1 198 ? -13.706 -22.369 -3.139 1.00 89.44 198 MET A C 1
ATOM 1587 O O . MET A 1 198 ? -13.830 -23.336 -2.390 1.00 89.44 198 MET A O 1
ATOM 1591 N N . GLU A 1 199 ? -14.726 -21.578 -3.467 1.00 88.00 199 GLU A N 1
ATOM 1592 C CA . GLU A 1 199 ? -16.098 -21.702 -2.981 1.00 88.00 199 GLU A CA 1
ATOM 1593 C C . GLU A 1 199 ? -17.081 -21.446 -4.143 1.00 88.00 199 GLU A C 1
ATOM 1595 O O . GLU A 1 199 ? -17.574 -20.325 -4.332 1.00 88.00 199 GLU A O 1
ATOM 1600 N N . PRO A 1 200 ? -17.350 -22.468 -4.975 1.00 85.94 200 PRO A N 1
ATOM 1601 C CA . PRO A 1 200 ? -18.282 -22.335 -6.085 1.00 85.94 200 PRO A CA 1
ATOM 1602 C C . PRO A 1 200 ? -19.710 -22.112 -5.561 1.00 85.94 200 PRO A C 1
ATOM 1604 O O . PRO A 1 200 ? -20.189 -22.842 -4.697 1.00 85.94 200 PRO A O 1
ATOM 1607 N N . GLY A 1 201 ? -20.404 -21.104 -6.100 1.00 88.19 201 GLY A N 1
ATOM 1608 C CA . GLY A 1 201 ? -21.804 -20.799 -5.759 1.00 88.19 201 GLY A CA 1
ATOM 1609 C C . GLY A 1 201 ? -22.031 -19.488 -5.001 1.00 88.19 201 GLY A C 1
ATOM 1610 O O . GLY A 1 201 ? -23.179 -19.131 -4.746 1.00 88.19 201 GLY A O 1
ATOM 1611 N N . ILE A 1 202 ? -20.971 -18.746 -4.675 1.00 92.50 202 ILE A N 1
ATOM 1612 C CA . ILE A 1 202 ? -21.087 -17.385 -4.135 1.00 92.50 202 ILE A CA 1
ATOM 1613 C C . ILE A 1 202 ? -21.421 -16.400 -5.253 1.00 92.50 202 ILE A C 1
ATOM 1615 O O . ILE A 1 202 ? -20.807 -16.439 -6.320 1.00 92.50 202 ILE A O 1
ATOM 1619 N N . ARG A 1 203 ? -22.365 -15.489 -5.007 1.00 93.75 203 ARG A N 1
ATOM 1620 C CA . ARG A 1 203 ? -22.671 -14.367 -5.909 1.00 93.75 203 ARG A CA 1
ATOM 1621 C C . ARG A 1 203 ? -21.818 -13.132 -5.574 1.00 93.75 203 ARG A C 1
ATOM 1623 O O . ARG A 1 203 ? -21.528 -12.917 -4.398 1.00 93.75 203 ARG A O 1
ATOM 1630 N N . PRO A 1 204 ? -21.496 -12.261 -6.550 1.00 94.06 204 PRO A N 1
ATOM 1631 C CA . PRO A 1 204 ? -20.757 -11.016 -6.296 1.00 94.06 204 PRO A CA 1
ATOM 1632 C C . PRO A 1 204 ? -21.388 -10.145 -5.197 1.00 94.06 204 PRO A C 1
ATOM 1634 O O . PRO A 1 204 ? -20.691 -9.671 -4.304 1.00 94.06 204 PRO A O 1
ATOM 1637 N N . ASN A 1 205 ? -22.722 -10.040 -5.185 1.00 95.06 205 ASN A N 1
ATOM 1638 C CA . ASN A 1 205 ? -23.464 -9.279 -4.174 1.00 95.06 205 ASN A CA 1
ATOM 1639 C C . ASN A 1 205 ? -23.251 -9.813 -2.748 1.00 95.06 205 ASN A C 1
ATOM 1641 O O . ASN A 1 205 ? -23.277 -9.044 -1.793 1.00 95.06 205 ASN A O 1
ATOM 1645 N N . GLU A 1 206 ? -23.050 -11.125 -2.585 1.00 94.25 206 GLU A N 1
ATOM 1646 C CA . GLU A 1 206 ? -22.780 -11.725 -1.273 1.00 94.25 206 GLU A CA 1
ATOM 1647 C C . GLU A 1 206 ? -21.365 -11.388 -0.793 1.00 94.25 206 GLU A C 1
ATOM 1649 O O . GLU A 1 206 ? -21.169 -11.139 0.394 1.00 94.25 206 GLU A O 1
ATOM 1654 N N . VAL A 1 207 ? -20.393 -11.321 -1.712 1.00 95.12 207 VAL A N 1
ATOM 1655 C CA . VAL A 1 207 ? -19.020 -10.878 -1.413 1.00 95.12 207 VAL A CA 1
ATOM 1656 C C . VAL A 1 207 ? -19.024 -9.416 -0.976 1.00 95.12 207 VAL A C 1
ATOM 1658 O O . VAL A 1 207 ? -18.436 -9.077 0.050 1.00 95.12 207 VAL A O 1
ATOM 1661 N N . GLU A 1 208 ? -19.722 -8.552 -1.715 1.00 95.31 208 GLU A N 1
ATOM 1662 C CA . GLU A 1 208 ? -19.830 -7.134 -1.373 1.00 95.31 208 GLU A CA 1
ATOM 1663 C C . GLU A 1 208 ? -20.541 -6.918 -0.031 1.00 95.31 208 GLU A C 1
ATOM 1665 O O . GLU A 1 208 ? -20.016 -6.209 0.829 1.00 95.31 208 GLU A O 1
ATOM 1670 N N . ALA A 1 209 ? -21.687 -7.571 0.189 1.00 94.62 209 ALA A N 1
ATOM 1671 C CA . ALA A 1 209 ? -22.433 -7.470 1.442 1.00 94.62 209 ALA A CA 1
ATOM 1672 C C . ALA A 1 209 ? -21.608 -7.950 2.646 1.00 94.62 209 ALA A C 1
ATOM 1674 O O . ALA A 1 209 ? -21.650 -7.331 3.712 1.00 94.62 209 ALA A O 1
ATOM 1675 N N . LEU A 1 210 ? -20.821 -9.019 2.479 1.00 95.06 210 LEU A N 1
ATOM 1676 C CA . LEU A 1 210 ? -19.907 -9.498 3.512 1.00 95.06 210 LEU A CA 1
ATOM 1677 C C . LEU A 1 210 ? -18.850 -8.437 3.838 1.00 95.06 210 LEU A C 1
ATOM 1679 O 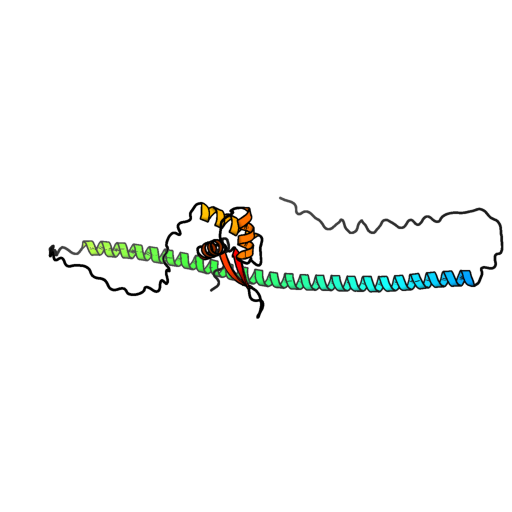O . LEU A 1 210 ? -18.679 -8.098 5.005 1.00 95.06 210 LEU A O 1
ATOM 1683 N N . MET A 1 211 ? -18.172 -7.872 2.835 1.00 94.88 211 MET A N 1
ATOM 1684 C CA . MET A 1 211 ? -17.138 -6.857 3.072 1.00 94.88 211 MET A CA 1
ATOM 1685 C C . MET A 1 211 ? -17.709 -5.589 3.726 1.00 94.88 211 MET A C 1
ATOM 1687 O O . MET A 1 211 ? -17.107 -5.065 4.663 1.00 94.88 211 MET A O 1
ATOM 1691 N N . GLN A 1 212 ? -18.904 -5.146 3.319 1.00 94.31 212 GLN A N 1
ATOM 1692 C CA . GLN A 1 212 ? -19.611 -4.017 3.942 1.00 94.31 212 GLN A CA 1
ATOM 1693 C C . GLN A 1 212 ? -19.978 -4.277 5.411 1.00 94.31 212 GLN A C 1
ATOM 1695 O O . GLN A 1 212 ? -19.983 -3.346 6.216 1.00 94.31 212 GLN A O 1
ATOM 1700 N N . ARG A 1 213 ? -20.255 -5.534 5.783 1.00 93.44 213 ARG A N 1
ATOM 1701 C CA . ARG A 1 213 ? -20.589 -5.927 7.161 1.00 93.44 213 ARG A CA 1
ATOM 1702 C C . ARG A 1 213 ? -19.400 -5.810 8.120 1.00 93.44 213 ARG A C 1
ATOM 1704 O O . ARG A 1 213 ? -19.616 -5.679 9.323 1.00 93.44 213 ARG A O 1
ATOM 1711 N N . PHE A 1 214 ? -18.165 -5.816 7.611 1.00 92.00 214 PHE A N 1
ATOM 1712 C CA . PHE A 1 214 ? -16.938 -5.733 8.414 1.00 92.00 214 PHE A CA 1
ATOM 1713 C C . PHE A 1 214 ? -16.080 -4.506 8.043 1.00 92.00 214 PHE A C 1
ATOM 1715 O O . PHE A 1 214 ? -14.944 -4.667 7.589 1.00 92.00 214 PHE A O 1
ATOM 1722 N N . PRO A 1 215 ? -16.554 -3.270 8.304 1.00 90.00 215 PRO A N 1
ATOM 1723 C CA . PRO A 1 215 ? -15.874 -2.032 7.896 1.00 90.00 215 PRO A CA 1
ATOM 1724 C C . PRO A 1 215 ? -14.533 -1.783 8.607 1.00 90.00 215 PRO A C 1
ATOM 1726 O O . PRO A 1 215 ? -13.728 -0.964 8.167 1.00 90.00 215 PRO A O 1
ATOM 1729 N N . GLN A 1 216 ? -14.277 -2.476 9.721 1.00 87.44 216 GLN A N 1
ATOM 1730 C CA . GLN A 1 216 ? -12.973 -2.438 10.392 1.00 87.44 216 GLN A CA 1
ATOM 1731 C C . GLN A 1 216 ? -11.928 -3.302 9.665 1.00 87.44 216 GLN A C 1
ATOM 1733 O O . GLN A 1 216 ? -10.732 -3.021 9.729 1.00 87.44 216 GLN A O 1
ATOM 1738 N N . VAL A 1 217 ? -12.376 -4.335 8.944 1.00 91.44 217 VAL A N 1
ATOM 1739 C CA . VAL A 1 217 ? -11.517 -5.300 8.245 1.00 91.44 217 VAL A CA 1
ATOM 1740 C C . VAL A 1 217 ? -11.350 -4.935 6.774 1.00 91.44 217 VAL A C 1
ATOM 1742 O O . VAL A 1 217 ? -10.243 -5.047 6.249 1.00 91.44 217 VAL A O 1
ATOM 1745 N N . PHE A 1 218 ? -12.417 -4.474 6.122 1.00 94.12 218 PHE A N 1
ATOM 1746 C CA . PHE A 1 218 ? -12.437 -4.132 4.704 1.00 94.12 218 PHE A CA 1
ATOM 1747 C C . PHE A 1 218 ? -12.915 -2.695 4.507 1.00 94.12 218 PHE A C 1
ATOM 1749 O O . PHE A 1 218 ? -13.965 -2.305 5.014 1.00 94.12 218 PHE A O 1
ATOM 1756 N N . LYS A 1 219 ? -12.162 -1.911 3.735 1.00 93.00 219 LYS A N 1
ATOM 1757 C CA . LYS A 1 219 ? -12.512 -0.536 3.367 1.00 93.00 219 LYS A CA 1
ATOM 1758 C C . LYS A 1 219 ? -12.758 -0.437 1.874 1.00 93.00 219 LYS A C 1
ATOM 1760 O O . LYS A 1 219 ? -11.996 -0.992 1.089 1.00 93.00 219 LYS A O 1
ATOM 1765 N N . GLN A 1 220 ? -13.797 0.296 1.494 1.00 93.25 220 GLN A N 1
ATOM 1766 C CA . GLN A 1 220 ? -14.036 0.674 0.107 1.00 93.25 220 GLN A CA 1
ATOM 1767 C C . GLN A 1 220 ? -13.453 2.070 -0.123 1.00 93.25 220 GLN A C 1
ATOM 1769 O O . GLN A 1 220 ? -13.867 3.029 0.525 1.00 93.25 220 GLN A O 1
ATOM 1774 N N . GLU A 1 221 ? -12.504 2.179 -1.045 1.00 90.38 221 GLU A N 1
ATOM 1775 C CA . GLU A 1 221 ? -11.908 3.440 -1.476 1.00 90.38 221 GLU A CA 1
ATOM 1776 C C . GLU A 1 221 ? -12.240 3.710 -2.947 1.00 90.38 221 GLU A C 1
ATOM 1778 O O . GLU A 1 221 ? -12.412 2.790 -3.752 1.00 90.38 221 GLU A O 1
ATOM 1783 N N . LEU A 1 222 ? -12.352 4.991 -3.296 1.00 88.75 222 LEU A N 1
ATOM 1784 C CA . LEU A 1 222 ? -12.446 5.433 -4.683 1.00 88.75 222 LEU A CA 1
ATOM 1785 C C . LEU A 1 222 ? -11.026 5.663 -5.195 1.00 88.75 222 LEU A C 1
ATOM 1787 O O . LEU A 1 222 ? -10.301 6.498 -4.657 1.00 88.75 222 LEU A O 1
ATOM 1791 N N . SER A 1 223 ? -10.627 4.907 -6.212 1.00 83.25 223 SER A N 1
ATOM 1792 C CA . SER A 1 223 ? -9.328 5.038 -6.870 1.00 83.25 223 SER A CA 1
ATOM 1793 C C . SER A 1 223 ? -9.516 5.628 -8.268 1.00 83.25 223 SER A C 1
ATOM 1795 O O . SER A 1 223 ? -10.498 5.315 -8.934 1.00 83.25 223 SER A O 1
ATOM 1797 N N . GLY A 1 224 ? -8.595 6.486 -8.712 1.00 81.56 224 GLY A N 1
ATOM 1798 C CA . GLY A 1 224 ? -8.627 7.112 -10.040 1.00 81.56 224 GLY A CA 1
ATOM 1799 C C . GLY A 1 224 ? -9.013 8.597 -10.041 1.00 81.56 224 GLY A C 1
ATOM 1800 O O . GLY A 1 224 ? -9.251 9.204 -9.000 1.00 81.56 224 GLY A O 1
ATOM 1801 N N . ILE A 1 225 ? -9.026 9.203 -11.234 1.00 82.56 225 ILE A N 1
ATOM 1802 C CA . ILE A 1 225 ? -9.306 10.633 -11.447 1.00 82.56 225 ILE A CA 1
ATOM 1803 C C . ILE A 1 225 ? -10.333 10.775 -12.580 1.00 82.56 225 ILE A C 1
ATOM 1805 O O . ILE A 1 225 ? -10.164 10.209 -13.662 1.00 82.56 225 ILE A O 1
ATOM 1809 N N . GLY A 1 226 ? -11.392 11.557 -12.347 1.00 76.56 226 GLY A N 1
ATOM 1810 C CA . GLY A 1 226 ? -12.382 11.912 -13.370 1.00 76.56 226 GLY A CA 1
ATOM 1811 C C . GLY A 1 226 ? -13.192 10.715 -13.879 1.00 76.56 226 GLY A C 1
ATOM 1812 O O . GLY A 1 226 ? -13.847 10.027 -13.102 1.00 76.56 226 GLY A O 1
ATOM 1813 N N . ALA A 1 227 ? -13.162 10.477 -15.193 1.00 77.25 227 ALA A N 1
ATOM 1814 C CA . ALA A 1 227 ? -13.941 9.426 -15.855 1.00 77.25 227 ALA A CA 1
ATOM 1815 C C . ALA A 1 227 ? -13.461 7.990 -15.557 1.00 77.25 227 ALA A C 1
ATOM 1817 O O . ALA A 1 227 ? -14.176 7.045 -15.871 1.00 77.25 227 ALA A O 1
ATOM 1818 N N . ASN A 1 228 ? -12.279 7.820 -14.951 1.00 74.44 228 ASN A N 1
ATOM 1819 C CA . ASN A 1 228 ? -11.712 6.512 -14.600 1.00 74.44 228 ASN A CA 1
ATOM 1820 C C . ASN A 1 228 ? -11.769 6.234 -13.086 1.00 74.44 228 ASN A C 1
ATOM 1822 O O . ASN A 1 228 ? -10.876 5.606 -12.525 1.00 74.44 228 ASN A O 1
ATOM 1826 N N . MET A 1 229 ? -12.767 6.793 -12.399 1.00 84.62 229 MET A N 1
ATOM 1827 C CA . MET A 1 229 ? -12.949 6.600 -10.964 1.00 84.62 229 MET A CA 1
ATOM 1828 C C . MET A 1 229 ? -13.633 5.256 -10.698 1.00 84.62 229 MET A C 1
ATOM 1830 O O . MET A 1 229 ? -14.754 5.018 -11.145 1.00 84.62 229 MET A O 1
ATOM 1834 N N . GLU A 1 230 ? -12.966 4.381 -9.954 1.00 88.44 230 GLU A N 1
ATOM 1835 C CA . GLU A 1 230 ? -13.414 3.021 -9.667 1.00 88.44 230 GLU A CA 1
ATOM 1836 C C . GLU A 1 230 ? -13.470 2.739 -8.162 1.00 88.44 230 GLU A C 1
ATOM 1838 O O . GLU A 1 230 ? -12.687 3.263 -7.365 1.00 88.44 230 GLU A O 1
ATOM 1843 N N . ARG A 1 231 ? -14.421 1.891 -7.758 1.00 92.06 231 ARG A N 1
ATOM 1844 C CA . ARG A 1 231 ? -14.547 1.425 -6.373 1.00 92.06 231 ARG A CA 1
ATOM 1845 C C . ARG A 1 231 ? -13.625 0.234 -6.163 1.00 92.06 231 ARG A C 1
ATOM 1847 O O . ARG A 1 231 ? -13.812 -0.808 -6.790 1.00 92.06 231 ARG A O 1
ATOM 1854 N N . ARG A 1 232 ? -12.677 0.366 -5.239 1.00 94.81 232 ARG A N 1
ATOM 1855 C CA . ARG A 1 232 ? -11.752 -0.704 -4.869 1.00 94.81 232 ARG A CA 1
ATOM 1856 C C . ARG A 1 232 ? -11.834 -1.017 -3.386 1.00 94.81 232 ARG A C 1
ATOM 1858 O O . ARG A 1 232 ? -11.904 -0.127 -2.545 1.00 94.81 232 ARG A O 1
ATOM 1865 N N . TRP A 1 233 ? -11.815 -2.301 -3.071 1.00 96.00 233 TRP A N 1
ATOM 1866 C CA . TRP A 1 233 ? -11.777 -2.820 -1.714 1.00 96.00 233 TRP A CA 1
ATOM 1867 C C . TRP A 1 233 ? -10.336 -3.038 -1.270 1.00 96.00 233 TRP A C 1
ATOM 1869 O O . TRP A 1 233 ? -9.539 -3.606 -2.012 1.00 96.00 233 TRP A O 1
ATOM 1879 N N . GLN A 1 234 ? -10.015 -2.602 -0.058 1.00 94.38 234 GLN A N 1
ATOM 1880 C CA . GLN A 1 234 ? -8.716 -2.759 0.587 1.00 94.38 234 GLN A CA 1
ATOM 1881 C C . GLN A 1 234 ? -8.872 -3.440 1.942 1.00 94.38 234 GLN A C 1
ATOM 1883 O O . GLN A 1 234 ? -9.887 -3.292 2.626 1.00 94.38 234 GLN A O 1
ATOM 1888 N N . PHE A 1 235 ? -7.835 -4.161 2.352 1.00 93.75 235 PHE A N 1
ATOM 1889 C CA . PHE A 1 235 ? -7.783 -4.782 3.665 1.00 93.75 235 PHE A CA 1
ATOM 1890 C C . PHE A 1 235 ? -7.185 -3.825 4.706 1.00 93.75 235 PHE A C 1
ATOM 1892 O O . PHE A 1 235 ? -6.066 -3.337 4.560 1.00 93.75 235 PHE A O 1
ATOM 1899 N N . SER A 1 236 ? -7.928 -3.577 5.784 1.00 87.88 236 SER A N 1
ATOM 1900 C CA . SER A 1 236 ? -7.562 -2.671 6.877 1.00 87.88 236 SER A CA 1
ATOM 1901 C C . SER A 1 236 ? -7.594 -3.313 8.264 1.00 87.88 236 SER A C 1
ATOM 1903 O O . SER A 1 236 ? -7.460 -2.592 9.250 1.00 87.88 236 SER A O 1
ATOM 1905 N N . GLY A 1 237 ? -7.736 -4.639 8.370 1.00 78.06 237 GLY A N 1
ATOM 1906 C CA . GLY A 1 237 ? -7.917 -5.334 9.654 1.00 78.06 237 GLY A CA 1
ATOM 1907 C C . GLY A 1 237 ? -6.794 -5.135 10.684 1.00 78.06 237 GLY A C 1
ATOM 1908 O O . GLY A 1 237 ? -7.040 -5.267 11.877 1.00 78.06 237 GLY A O 1
ATOM 1909 N N . PHE A 1 238 ? -5.584 -4.760 10.252 1.00 71.38 238 PHE A N 1
ATOM 1910 C CA . PHE A 1 238 ? -4.453 -4.455 11.145 1.00 71.38 238 PHE A CA 1
ATOM 1911 C C . PHE A 1 238 ? -4.196 -2.948 11.337 1.00 71.38 238 PHE A C 1
ATOM 1913 O O . PHE A 1 238 ? -3.286 -2.560 12.066 1.00 71.38 238 PHE A O 1
ATOM 1920 N N . ASN A 1 239 ? -4.991 -2.072 10.714 1.00 65.56 239 ASN A N 1
ATOM 1921 C CA . ASN A 1 239 ? -4.798 -0.614 10.720 1.00 65.56 239 ASN A CA 1
ATOM 1922 C C . ASN A 1 239 ? -5.459 0.071 11.937 1.00 65.56 239 ASN A C 1
ATOM 1924 O O . ASN A 1 239 ? -6.040 1.151 11.826 1.00 65.56 239 ASN A O 1
ATOM 1928 N N . ILE A 1 240 ? -5.347 -0.546 13.116 1.00 55.97 240 ILE A N 1
ATOM 1929 C CA . ILE A 1 240 ? -6.022 -0.147 14.369 1.00 55.97 240 ILE A CA 1
ATOM 1930 C C . ILE A 1 240 ? -5.479 1.196 14.924 1.00 55.97 240 ILE A C 1
ATOM 1932 O O . ILE A 1 240 ? -6.026 1.756 15.867 1.00 55.97 240 ILE A O 1
ATOM 1936 N N . TYR A 1 241 ? -4.439 1.772 14.307 1.00 47.56 241 TYR A N 1
ATOM 1937 C CA . TYR A 1 241 ? -3.770 2.995 14.775 1.00 47.56 241 TYR A CA 1
ATOM 1938 C C . TYR A 1 241 ? -3.863 4.201 13.828 1.00 47.56 241 TYR A C 1
ATOM 1940 O O . TYR A 1 241 ? -3.202 5.210 14.065 1.00 47.56 241 TYR A O 1
ATOM 1948 N N . ARG A 1 242 ? -4.672 4.150 12.760 1.00 46.56 242 ARG A N 1
ATOM 1949 C CA . ARG A 1 242 ? -4.901 5.315 11.880 1.00 46.56 242 ARG A CA 1
ATOM 1950 C C . ARG A 1 242 ? -6.283 5.930 12.103 1.00 46.56 242 ARG A C 1
ATOM 1952 O O . ARG A 1 242 ? -7.089 6.003 11.181 1.00 46.56 242 ARG A O 1
ATOM 1959 N N . THR A 1 243 ? -6.547 6.386 13.323 1.00 36.75 243 THR A N 1
ATOM 1960 C CA . THR A 1 243 ? -7.606 7.372 13.579 1.00 36.75 243 THR A CA 1
ATOM 1961 C C . THR A 1 243 ? -6.954 8.747 13.505 1.00 36.75 243 THR A C 1
ATOM 1963 O O . THR A 1 243 ? -6.413 9.246 14.488 1.00 36.75 243 THR A O 1
ATOM 1966 N N . THR A 1 244 ? -6.900 9.326 12.309 1.00 43.28 244 THR A N 1
ATOM 1967 C CA . THR A 1 244 ? -6.535 10.735 12.127 1.00 43.28 244 THR A CA 1
ATOM 1968 C C . THR A 1 244 ? -7.765 11.585 12.423 1.00 43.28 244 THR A C 1
ATOM 1970 O O . THR A 1 244 ? -8.755 11.485 11.697 1.00 43.28 244 THR A O 1
ATOM 1973 N N . HIS A 1 245 ? -7.693 12.362 13.504 1.00 36.12 245 HIS A N 1
ATOM 1974 C CA . HIS A 1 245 ? -8.515 13.553 13.712 1.00 36.12 245 HIS A CA 1
ATOM 1975 C C . HIS A 1 245 ? -7.989 14.708 12.855 1.00 36.12 245 HIS A C 1
ATOM 1977 O O . HIS A 1 245 ? -6.756 14.733 12.614 1.00 36.12 245 HIS A O 1
#

Organism: Microctonus hyperodae (NCBI:txid165561)

Secondary structure (DSSP, 8-state):
--------SSSTTSSS---------------------HHHHHHHHHHHHHHHHHHHHHHHHHHHHHHHHHHHHHHHHHHHHHHHHHHHHHHHHHHHHHHHHHHHHHHHHHHHHHHHHHHHHHHHHTTS-------------------------------------HHHHHHHHHHHHHHHT-TT-B-HHHHHHHHHTTSTT--HHHHHHHHHH-TTTEEEEEESSGGG-EEEEEE-TT-TT----

InterPro domains:
  IPR038876 Ecto-NOX disulfide-thiol exchanger 1/2 [PTHR16001] (3-242)
  IPR056611 Ecto-NOX disulfide-thiol exchanger 1/2 domain [PF23267] (47-129)
  IPR060245 Ecto-NOX disulfide-thiol exchanger 1/2, C-terminal helix-turn-helix domain [PF27602] (164-232)